Protein AF-S7NL49-F1 (afdb_monomer)

Mean predicted aligned error: 11.79 Å

Foldseek 3Di:
DDDPPPPLQFQLADADAAPDDDDDDDDDPQCQLCDPSHLNPPDVPDDRLSLLQLCLQQVPSQVSHPQQWHQAKYAAWQAPDVRDTGRIDQLQRDRVRSIARGSVRNSVSVNSSSVGIGGHDDDDCQVVLQVSLCVVPDDDDDDLCSLVSQLVCLLPSAAYEYEADDDDDCVVLVVLQCPVHFRDHPRDGRPARRYQYHYLVVLDDPVRPSVSSSNVSNCSSCVCSVVSNVSNCVVVVNDDDPDDPPDDPDDPDPPDDD

Radius of gyration: 21.01 Å; Cα contacts (8 Å, |Δi|>4): 383; chains: 1; bounding box: 46×62×65 Å

InterPro domains:
  IPR010734 Copine, C-terminal [PF07002] (38-138)
  IPR010734 Copine, C-terminal [PF07002] (149-240)
  IPR036465 von Willebrand factor A-like domain superfamily [SSF53300] (49-182)
  IPR045052 Copine [PTHR10857] (30-245)

pLDDT: mean 70.78, std 17.57, range [28.23, 94.0]

Organism: Myotis brandtii (NCBI:txid109478)

Secondary structure (DSSP, 8-state):
----TTTTTTSS------------S---GGG-TTSTTSTT---SSS--HHHHHHHHHHHHHGGG-SS-EEE-EE-SEEETTTTEEESSEETTS-TT--EEEHHHHHHHHHHHHHTT-EE-----SHHHHHHHHHHHS-----HHHHHHHHHHHTTSS--EEEEE-SSS--HHHHHHT-SSS--EETTEEPSS--EEEEEGGGG--TT--HHHHHHHHHHHHTSSHHHHHHHHHHHHTPPPPPPPPP------------

Solvent-accessible surface area (backbone atoms only — not comparable to full-atom values): 15284 Å² total; per-residue (Å²): 137,83,83,78,77,62,60,76,76,53,69,43,78,56,76,55,68,62,71,62,72,56,54,83,78,74,86,57,86,53,66,44,34,89,38,87,82,13,68,60,21,72,52,95,90,48,74,28,66,58,54,41,53,51,47,35,43,33,68,59,54,44,80,63,25,93,81,31,65,42,67,33,58,39,49,35,24,20,37,72,95,82,54,49,79,31,65,63,45,29,29,71,72,33,81,92,57,32,59,21,63,40,56,66,37,39,53,50,18,48,61,54,33,64,75,61,41,45,78,42,70,74,70,66,66,44,60,54,57,37,42,66,42,27,82,79,43,85,62,88,73,58,70,78,40,42,32,44,42,51,34,52,43,31,76,46,89,56,54,40,53,44,61,41,52,68,90,51,90,53,67,75,49,60,54,53,28,25,81,92,48,62,46,54,33,97,90,44,60,29,81,42,64,34,38,43,60,40,60,50,61,84,35,66,54,94,86,67,55,59,67,62,22,30,53,52,46,32,50,63,66,50,62,54,53,62,56,43,50,49,51,51,31,61,77,69,70,58,72,84,78,80,80,76,78,80,90,72,78,83,82,80,78,82,79,80,83,129

Sequence (258 aa):
MASDSGIDTQFGKLLYFVVQNTRAIRVREDSNPAQPTSLHYMNPYQLNAYGMALKAVGEIVQDYDSDKMFPALGFGAKLPPDGRISHEFALNGNPQNPYCDGIEGVMEAYYRSLKSVQLYGPTNFAPVINHVARAISLINMDRKILNRLLANASKLPMSIIIVGVGPAEFDAMIELDGDDVRVSSRGKYAERDIVQFVPFRDYIDRSGNHILSMARLAKDVLAEIPEQFLSYMRARGIKPSPAPPPYTPPTHVLQTQI

Nearest PDB structures (foldseek):
  6kxk-assembly7_G  TM=8.307E-01  e=1.933E-16  Arabidopsis thaliana
  6kxu-assembly2_B  TM=8.288E-01  e=2.293E-16  Arabidopsis thaliana
  6kxk-assembly8_H  TM=8.370E-01  e=2.880E-16  Arabidopsis thaliana
  6kxu-assembly1_A  TM=8.282E-01  e=4.055E-16  Arabidopsis thaliana
  6kxu-assembly8_H  TM=8.053E-01  e=6.043E-16  Arabidopsis thaliana

Structure (mmCIF, N/CA/C/O backbone):
data_AF-S7NL49-F1
#
_entry.id   AF-S7NL49-F1
#
loop_
_atom_site.group_PDB
_atom_site.id
_atom_site.type_symbol
_atom_site.label_atom_id
_atom_site.label_alt_id
_atom_site.label_comp_id
_atom_site.label_asym_id
_atom_site.label_entity_id
_atom_site.label_seq_id
_atom_site.pdbx_PDB_ins_code
_atom_site.Cartn_x
_atom_site.Cartn_y
_atom_site.Cartn_z
_atom_site.occupancy
_atom_site.B_iso_or_equiv
_atom_site.auth_seq_id
_atom_site.auth_comp_id
_atom_site.auth_asym_id
_atom_site.auth_atom_id
_atom_site.pdbx_PDB_model_num
ATOM 1 N N . MET A 1 1 ? -3.123 -2.471 39.151 1.00 35.06 1 MET A N 1
ATOM 2 C CA . MET A 1 1 ? -3.125 -1.449 38.085 1.00 35.06 1 MET A CA 1
ATOM 3 C C . MET A 1 1 ? -2.631 -2.135 36.829 1.00 35.06 1 MET A C 1
ATOM 5 O O . MET A 1 1 ? -1.454 -2.455 36.757 1.00 35.06 1 MET A O 1
ATOM 9 N N . ALA A 1 2 ? -3.557 -2.536 35.960 1.00 28.23 2 ALA A N 1
ATOM 10 C CA . ALA A 1 2 ? -3.241 -3.291 34.754 1.00 28.23 2 ALA A CA 1
ATOM 11 C C . ALA A 1 2 ? -2.686 -2.345 33.679 1.00 28.23 2 ALA A C 1
ATOM 13 O O . ALA A 1 2 ? -3.155 -1.222 33.534 1.00 28.23 2 ALA A O 1
ATOM 14 N N . SER A 1 3 ? -1.658 -2.827 32.994 1.00 29.16 3 SER A N 1
ATOM 15 C CA . SER A 1 3 ? -0.912 -2.217 31.898 1.00 29.16 3 SER A CA 1
ATOM 16 C C . SER A 1 3 ? -1.808 -1.805 30.725 1.00 29.16 3 SER A C 1
ATOM 18 O O . SER A 1 3 ? -2.357 -2.667 30.042 1.00 29.16 3 SER A O 1
ATOM 20 N N . ASP A 1 4 ? -1.896 -0.499 30.475 1.00 35.03 4 ASP A N 1
ATOM 21 C CA . ASP A 1 4 ? -2.623 0.130 29.357 1.00 35.03 4 ASP A CA 1
ATOM 22 C C . ASP A 1 4 ? -1.752 0.281 28.088 1.00 35.03 4 ASP A C 1
ATOM 24 O O . ASP A 1 4 ? -2.147 0.850 27.079 1.00 35.03 4 ASP A O 1
ATOM 28 N N . SER A 1 5 ? -0.534 -0.269 28.102 1.00 31.30 5 SER A N 1
ATOM 29 C CA . SER A 1 5 ? 0.453 -0.134 27.023 1.00 31.30 5 SER A CA 1
ATOM 30 C C . SER A 1 5 ? 0.228 -1.080 25.835 1.00 31.30 5 SER A C 1
ATOM 32 O O . SER A 1 5 ? 1.136 -1.265 25.038 1.00 31.30 5 SER A O 1
ATOM 34 N N . GLY A 1 6 ? -0.916 -1.767 25.757 1.00 28.94 6 GLY A N 1
ATOM 35 C CA . GLY A 1 6 ? -1.162 -2.816 24.758 1.00 28.94 6 GLY A CA 1
ATOM 36 C C . GLY A 1 6 ? -2.014 -2.386 23.564 1.00 28.94 6 GLY A C 1
ATOM 37 O O . GLY A 1 6 ? -1.954 -3.032 22.521 1.00 28.94 6 GLY A O 1
ATOM 38 N N . ILE A 1 7 ? -2.811 -1.323 23.710 1.00 36.19 7 ILE A N 1
ATOM 39 C CA . ILE A 1 7 ? -3.753 -0.883 22.670 1.00 36.19 7 ILE A CA 1
ATOM 40 C C . ILE A 1 7 ? -3.045 0.039 21.669 1.00 36.19 7 ILE A C 1
ATOM 42 O O . ILE A 1 7 ? -3.174 -0.179 20.466 1.00 36.19 7 ILE A O 1
ATOM 46 N N . ASP A 1 8 ? -2.207 0.967 22.144 1.00 36.00 8 ASP A N 1
ATOM 47 C CA . ASP A 1 8 ? -1.413 1.853 21.275 1.00 36.00 8 ASP A CA 1
ATOM 48 C C . ASP A 1 8 ? -0.437 1.080 20.372 1.00 36.00 8 ASP A C 1
ATOM 50 O O . ASP A 1 8 ? -0.239 1.435 19.215 1.00 36.00 8 ASP A O 1
ATOM 54 N N . THR A 1 9 ? 0.134 -0.033 20.844 1.00 33.34 9 THR A N 1
ATOM 55 C CA . THR A 1 9 ? 1.155 -0.781 20.083 1.00 33.34 9 THR A CA 1
ATOM 56 C C . THR A 1 9 ? 0.582 -1.697 18.997 1.00 33.34 9 THR A C 1
ATOM 58 O O . THR A 1 9 ? 1.343 -2.241 18.197 1.00 33.34 9 THR A O 1
ATOM 61 N N . GLN A 1 10 ? -0.738 -1.916 18.958 1.00 34.31 10 GLN A N 1
ATOM 62 C CA . GLN A 1 10 ? -1.369 -2.803 17.967 1.00 34.31 10 GLN A CA 1
ATOM 63 C C . GLN A 1 10 ? -2.146 -2.063 16.877 1.00 34.31 10 GLN A C 1
ATOM 65 O O . GLN A 1 10 ? -2.436 -2.666 15.846 1.00 34.31 10 GLN A O 1
ATOM 70 N N . PHE A 1 11 ? -2.458 -0.779 17.068 1.00 37.50 11 PHE A N 1
ATOM 71 C CA . PHE A 1 11 ? -3.341 -0.042 16.162 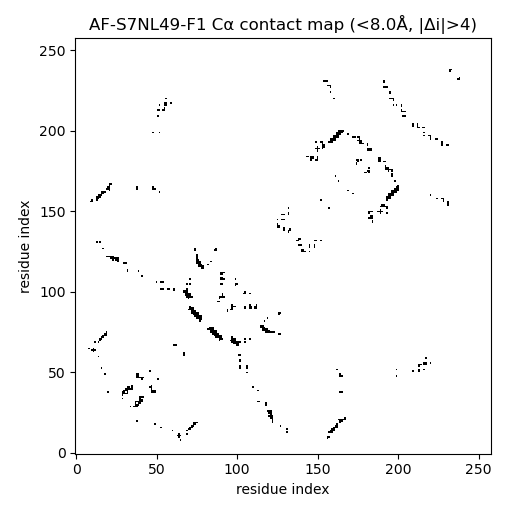1.00 37.50 11 PHE A CA 1
ATOM 72 C C . PHE A 1 11 ? -2.660 0.599 14.943 1.00 37.50 11 PHE A C 1
ATOM 74 O O . PHE A 1 11 ? -3.365 1.019 14.031 1.00 37.50 11 PHE A O 1
ATOM 81 N N . GLY A 1 12 ? -1.324 0.613 14.874 1.00 34.38 12 GLY A N 1
ATOM 82 C CA . GLY A 1 12 ? -0.579 1.149 13.720 1.00 34.38 12 GLY A CA 1
ATOM 83 C C . GLY A 1 12 ? -0.195 0.123 12.645 1.00 34.38 12 GLY A C 1
ATOM 84 O O . GLY A 1 12 ? 0.179 0.482 11.534 1.00 34.38 12 GLY A O 1
ATOM 85 N N . LYS A 1 13 ? -0.291 -1.181 12.932 1.00 39.47 13 LYS A N 1
ATOM 86 C CA . LYS A 1 13 ? 0.654 -2.125 12.310 1.00 39.47 13 LYS A CA 1
ATOM 87 C C . LYS A 1 13 ? 0.341 -2.639 10.916 1.00 39.47 13 LYS A C 1
ATOM 89 O O . LYS A 1 13 ? 1.106 -3.474 10.443 1.00 39.47 13 LYS A O 1
ATOM 94 N N . LEU A 1 14 ? -0.728 -2.222 10.243 1.00 42.75 14 LEU A N 1
ATOM 95 C CA . LEU A 1 14 ? -1.163 -3.000 9.085 1.00 42.75 14 LEU A CA 1
ATOM 96 C C . LEU A 1 14 ? -1.638 -2.208 7.870 1.00 42.75 14 LEU A C 1
ATOM 98 O O . LEU A 1 14 ? -2.721 -2.427 7.342 1.00 42.75 14 LEU A O 1
ATOM 102 N N . LEU A 1 15 ? -0.752 -1.364 7.348 1.00 41.41 15 LEU A N 1
ATOM 103 C CA . LEU A 1 15 ? -0.838 -0.921 5.963 1.00 41.41 15 LEU A CA 1
ATOM 104 C C . LEU A 1 15 ? -0.072 -1.900 5.058 1.00 41.41 15 LEU A C 1
ATOM 106 O O . LEU A 1 15 ? 1.143 -1.803 4.901 1.00 41.41 15 LEU A O 1
ATOM 110 N N . TYR A 1 16 ? -0.773 -2.861 4.454 1.00 45.12 16 TYR A N 1
ATOM 111 C CA . TYR A 1 16 ? -0.178 -3.715 3.424 1.00 45.12 16 TYR A CA 1
ATOM 112 C C . TYR A 1 16 ? -0.307 -3.062 2.054 1.00 45.12 16 TYR A C 1
ATOM 114 O O . TYR A 1 16 ? -1.364 -3.098 1.431 1.00 45.12 16 TYR A O 1
ATOM 122 N N . PHE A 1 17 ? 0.795 -2.525 1.540 1.00 40.16 17 PHE A N 1
ATOM 123 C CA . PHE A 1 17 ? 0.867 -2.149 0.135 1.00 40.16 17 PHE A CA 1
ATOM 124 C C . PHE A 1 17 ? 0.976 -3.388 -0.745 1.00 40.16 17 PHE A C 1
ATOM 126 O O . PHE A 1 17 ? 2.018 -4.040 -0.815 1.00 40.16 17 PHE A O 1
ATOM 133 N N . VAL A 1 18 ? -0.095 -3.696 -1.471 1.00 40.03 18 VAL A N 1
ATOM 134 C CA . VAL A 1 18 ? -0.065 -4.727 -2.510 1.00 40.03 18 VAL A CA 1
ATOM 135 C C . VAL A 1 18 ? 0.381 -4.103 -3.828 1.00 40.03 18 VAL A C 1
ATOM 137 O O . VAL A 1 18 ? -0.427 -3.673 -4.646 1.00 40.03 18 VAL A O 1
ATOM 140 N N . VAL A 1 19 ? 1.691 -4.060 -4.059 1.00 35.03 19 VAL A N 1
ATOM 141 C CA . VAL A 1 19 ? 2.262 -3.675 -5.356 1.00 35.03 19 VAL A CA 1
ATOM 142 C C . VAL A 1 19 ? 2.202 -4.892 -6.289 1.00 35.03 19 VAL A C 1
ATOM 144 O O . VAL A 1 19 ? 3.094 -5.741 -6.294 1.00 35.03 19 VAL A O 1
ATOM 147 N N . GLN A 1 20 ? 1.123 -5.029 -7.064 1.00 40.91 20 GLN A N 1
ATOM 148 C CA . GLN A 1 20 ? 1.014 -6.066 -8.099 1.00 40.91 20 GLN A CA 1
ATOM 149 C C . GLN A 1 20 ? 0.451 -5.514 -9.410 1.00 40.91 20 GLN A C 1
ATOM 151 O O . GLN A 1 20 ? -0.502 -4.736 -9.436 1.00 40.91 20 GLN A O 1
ATOM 156 N N . ASN A 1 21 ? 1.060 -5.949 -10.513 1.00 35.56 21 ASN A N 1
ATOM 157 C CA . ASN A 1 21 ? 0.636 -5.686 -11.884 1.00 35.56 21 ASN A CA 1
ATOM 158 C C . ASN A 1 21 ? -0.636 -6.482 -12.172 1.00 35.56 21 ASN A C 1
ATOM 160 O O . ASN A 1 21 ? -0.638 -7.716 -12.166 1.00 35.56 21 ASN A O 1
ATOM 164 N N . THR A 1 22 ? -1.744 -5.782 -12.391 1.00 31.88 22 THR A N 1
ATOM 165 C CA . THR A 1 22 ? -2.960 -6.408 -12.893 1.00 31.88 22 THR A CA 1
ATOM 166 C C . THR A 1 22 ? -2.826 -6.553 -14.403 1.00 31.88 22 THR A C 1
ATOM 168 O O . THR A 1 22 ? -3.179 -5.675 -15.175 1.00 31.88 22 THR A O 1
ATOM 171 N N . ARG A 1 23 ? -2.329 -7.710 -14.843 1.00 33.88 23 ARG A N 1
ATOM 172 C CA . ARG A 1 23 ? -2.819 -8.359 -16.061 1.00 33.88 23 ARG A CA 1
ATOM 173 C C . ARG A 1 23 ? -2.894 -9.854 -15.813 1.00 33.88 23 ARG A C 1
ATOM 175 O O . ARG A 1 23 ? -1.891 -10.564 -15.774 1.00 33.88 23 ARG A O 1
ATOM 182 N N . ALA A 1 24 ? -4.122 -10.346 -15.697 1.00 32.09 24 ALA A N 1
ATOM 183 C CA . ALA A 1 24 ? -4.398 -11.691 -16.151 1.00 32.09 24 ALA A CA 1
ATOM 184 C C . ALA A 1 24 ? -3.932 -11.786 -17.616 1.00 32.09 24 ALA A C 1
ATOM 186 O O . ALA A 1 24 ? -4.205 -10.890 -18.411 1.00 32.09 24 ALA A O 1
ATOM 187 N N . ILE A 1 25 ? -3.275 -12.895 -17.958 1.00 30.52 25 ILE A N 1
ATOM 188 C CA . ILE A 1 25 ? -2.901 -13.310 -19.319 1.00 30.52 25 ILE A CA 1
ATOM 189 C C . ILE A 1 25 ? -1.543 -12.763 -19.812 1.00 30.52 25 ILE A C 1
ATOM 191 O O . ILE A 1 25 ? -1.438 -11.691 -20.399 1.00 30.52 25 ILE A O 1
ATOM 195 N N . ARG A 1 26 ? -0.538 -13.648 -19.686 1.00 32.50 26 ARG A N 1
ATOM 196 C CA . ARG A 1 26 ? 0.813 -13.638 -20.287 1.00 32.50 26 ARG A CA 1
ATOM 197 C C . ARG A 1 26 ? 1.757 -12.530 -19.804 1.00 32.50 26 ARG A C 1
ATOM 199 O O . ARG A 1 26 ? 1.538 -11.357 -20.061 1.00 32.50 26 ARG A O 1
ATOM 206 N N . VAL A 1 27 ? 2.883 -12.956 -19.220 1.00 38.03 27 VAL A N 1
ATOM 207 C CA . VAL A 1 27 ? 4.109 -12.151 -19.109 1.00 38.03 27 VAL A CA 1
ATOM 208 C C . VAL A 1 27 ? 4.435 -11.632 -20.512 1.00 38.03 27 VAL A C 1
ATOM 210 O O . VAL A 1 27 ? 4.796 -12.421 -21.387 1.00 38.03 27 VAL A O 1
ATOM 213 N N . ARG A 1 28 ? 4.227 -10.341 -20.764 1.00 42.84 28 ARG A N 1
ATOM 214 C CA . ARG A 1 28 ? 4.767 -9.666 -21.943 1.00 42.84 28 ARG A CA 1
ATOM 215 C C . ARG A 1 28 ? 6.084 -9.000 -21.535 1.00 42.84 28 ARG A C 1
ATOM 217 O O . ARG A 1 28 ? 6.386 -8.834 -20.356 1.00 42.84 28 ARG A O 1
ATOM 224 N N . GLU A 1 29 ? 6.883 -8.610 -22.519 1.00 41.12 29 GLU A N 1
ATOM 225 C CA . GLU A 1 29 ? 8.118 -7.824 -22.353 1.00 41.12 29 GLU A CA 1
ATOM 226 C C . GLU A 1 29 ? 7.905 -6.465 -21.634 1.00 41.12 29 GLU A C 1
ATOM 228 O O . GLU A 1 29 ? 8.870 -5.773 -21.316 1.00 41.12 29 GLU A O 1
ATOM 233 N N . ASP A 1 30 ? 6.653 -6.107 -21.313 1.00 52.59 30 ASP A N 1
ATOM 234 C CA . ASP A 1 30 ? 6.200 -4.894 -20.619 1.00 52.59 30 ASP A CA 1
ATOM 235 C C . ASP A 1 30 ? 6.507 -4.856 -19.111 1.00 52.59 30 ASP A C 1
ATOM 237 O O . ASP A 1 30 ? 6.221 -3.862 -18.451 1.00 52.59 30 ASP A O 1
ATOM 241 N N . SER A 1 31 ? 7.115 -5.904 -18.554 1.00 62.44 31 SER A N 1
ATOM 242 C CA . SER A 1 31 ? 7.465 -5.975 -17.129 1.00 62.44 31 SER A CA 1
ATOM 243 C C . SER A 1 31 ? 8.920 -5.595 -16.828 1.00 62.44 31 SER A C 1
ATOM 245 O O . SER A 1 31 ? 9.291 -5.517 -15.662 1.00 62.44 31 SER A O 1
ATOM 247 N N . ASN A 1 32 ? 9.765 -5.339 -17.834 1.00 76.19 32 ASN A N 1
ATOM 248 C CA . ASN A 1 32 ? 11.152 -4.936 -17.586 1.00 76.19 32 ASN A CA 1
ATOM 249 C C . ASN A 1 32 ? 11.202 -3.504 -17.005 1.00 76.19 32 ASN A C 1
ATOM 251 O O . ASN A 1 32 ? 10.815 -2.568 -17.706 1.00 76.19 32 ASN A O 1
ATOM 255 N N . PRO A 1 33 ? 11.708 -3.292 -15.775 1.00 81.81 33 PRO A N 1
ATOM 256 C CA . PRO A 1 33 ? 11.785 -1.964 -15.161 1.00 81.81 33 PRO A CA 1
ATOM 257 C C . PRO A 1 33 ? 12.672 -0.959 -15.914 1.00 81.81 33 PRO A C 1
ATOM 259 O O . PRO A 1 33 ? 12.608 0.233 -15.639 1.00 81.81 33 PRO A O 1
ATOM 262 N N . ALA A 1 34 ? 13.502 -1.402 -16.862 1.00 84.38 34 ALA A N 1
ATOM 263 C CA . ALA A 1 34 ? 14.278 -0.513 -17.729 1.00 84.38 34 ALA A CA 1
ATOM 264 C C . ALA A 1 34 ? 13.468 0.052 -18.912 1.00 84.38 34 ALA A C 1
ATOM 266 O O . ALA A 1 34 ? 13.921 0.986 -19.569 1.00 84.38 34 ALA A O 1
ATOM 267 N N . GLN A 1 35 ? 12.291 -0.508 -19.210 1.00 84.44 35 GLN A N 1
ATOM 268 C CA . GLN A 1 35 ? 11.476 -0.098 -20.353 1.00 84.44 35 GLN A CA 1
ATOM 269 C C . GLN A 1 35 ? 10.494 1.014 -19.957 1.00 84.44 35 GLN A C 1
ATOM 271 O O . GLN A 1 35 ? 9.731 0.814 -19.010 1.00 84.44 35 GLN A O 1
ATOM 276 N N . PRO A 1 36 ? 10.421 2.138 -20.697 1.00 84.38 36 PRO A N 1
ATOM 277 C CA . PRO A 1 36 ? 9.495 3.239 -20.403 1.00 84.38 36 PRO A CA 1
ATOM 278 C C . PRO A 1 36 ? 8.013 2.854 -20.407 1.00 84.38 36 PRO A C 1
ATOM 280 O O . PRO A 1 36 ? 7.191 3.531 -19.800 1.00 84.38 36 PRO A O 1
ATOM 283 N N . THR A 1 37 ? 7.658 1.769 -21.097 1.00 80.62 37 THR A N 1
ATOM 284 C CA . THR A 1 37 ? 6.288 1.241 -21.158 1.00 80.62 37 THR A CA 1
ATOM 285 C C . THR A 1 37 ? 5.912 0.391 -19.944 1.00 80.62 37 THR A C 1
ATOM 287 O O . THR A 1 37 ? 4.755 -0.007 -19.822 1.00 80.62 37 THR A O 1
ATOM 290 N N . SER A 1 38 ? 6.870 0.071 -19.070 1.00 81.81 38 SER A N 1
ATOM 291 C CA . SER A 1 38 ? 6.625 -0.716 -17.865 1.00 81.81 38 SER A CA 1
ATOM 292 C C . SER A 1 38 ? 5.957 0.120 -16.782 1.00 81.81 38 SER A C 1
ATOM 294 O O . SER A 1 38 ? 6.376 1.240 -16.491 1.00 81.81 38 SER A O 1
ATOM 296 N N . LEU A 1 39 ? 4.974 -0.463 -16.093 1.00 81.44 39 LEU A N 1
ATOM 297 C CA . LEU A 1 39 ? 4.403 0.137 -14.879 1.00 81.44 39 LEU A CA 1
ATOM 298 C C . LEU A 1 39 ? 5.433 0.232 -13.740 1.00 81.44 39 LEU A C 1
ATOM 300 O O . LEU A 1 39 ? 5.264 1.032 -12.823 1.00 81.44 39 LEU A O 1
ATOM 304 N N . HIS A 1 40 ? 6.513 -0.550 -13.821 1.00 85.62 40 HIS A N 1
ATOM 305 C CA . HIS A 1 40 ? 7.658 -0.516 -12.912 1.00 85.62 40 HIS A CA 1
ATOM 306 C C . HIS A 1 40 ? 8.843 0.281 -13.471 1.00 85.62 40 HIS A C 1
ATOM 308 O O . HIS A 1 40 ? 9.951 0.139 -12.956 1.00 85.62 40 HIS A O 1
ATOM 314 N N . TYR A 1 41 ? 8.654 1.095 -14.519 1.00 87.56 41 TYR A N 1
ATOM 315 C CA . TYR A 1 41 ? 9.753 1.844 -15.128 1.00 87.56 41 TYR A CA 1
ATOM 316 C C . TYR A 1 41 ? 10.542 2.640 -14.075 1.00 87.56 41 TYR A C 1
ATOM 318 O O . TYR A 1 41 ? 9.975 3.406 -13.292 1.00 87.56 41 TYR A O 1
ATOM 326 N N . MET A 1 42 ? 11.856 2.435 -14.034 1.00 87.56 42 MET A N 1
ATOM 327 C CA . MET A 1 42 ? 12.772 3.132 -13.137 1.00 87.56 42 MET A CA 1
ATOM 328 C C . MET A 1 42 ? 13.273 4.412 -13.807 1.00 87.56 42 MET A C 1
ATOM 330 O O . MET A 1 42 ? 14.408 4.488 -14.276 1.00 87.56 42 MET A O 1
ATOM 334 N N . ASN A 1 43 ? 12.406 5.423 -13.864 1.00 85.94 43 ASN A N 1
ATOM 335 C CA . ASN A 1 43 ? 12.787 6.752 -14.327 1.00 85.94 43 ASN A CA 1
ATOM 336 C C . ASN A 1 43 ? 13.683 7.440 -13.270 1.00 85.94 43 ASN A C 1
ATOM 338 O O . ASN A 1 43 ? 13.304 7.481 -12.100 1.00 85.94 43 ASN A O 1
ATOM 342 N N . PRO A 1 44 ? 14.843 8.011 -13.645 1.00 86.06 44 PRO A N 1
ATOM 343 C CA . PRO A 1 44 ? 15.727 8.699 -12.700 1.00 86.06 44 PRO A CA 1
ATOM 344 C C . PRO A 1 44 ? 15.160 10.012 -12.130 1.00 86.06 44 PRO A C 1
ATOM 346 O O . PRO A 1 44 ? 15.679 10.504 -11.133 1.00 86.06 44 PRO A O 1
ATOM 349 N N . TYR A 1 45 ? 14.122 10.589 -12.742 1.00 86.25 45 TYR A N 1
ATOM 350 C CA . TYR A 1 45 ? 13.573 11.900 -12.371 1.00 86.25 45 TYR A CA 1
ATOM 351 C C . TYR A 1 45 ? 12.154 11.850 -11.803 1.00 86.25 45 TYR A C 1
ATOM 353 O O . TYR A 1 45 ? 11.696 12.833 -11.225 1.00 86.25 45 TYR A O 1
ATOM 361 N N . GLN A 1 46 ? 11.424 10.753 -12.010 1.00 86.44 46 GLN A N 1
ATOM 362 C CA . GLN A 1 46 ? 10.016 10.649 -11.628 1.00 86.44 46 GLN A CA 1
ATOM 363 C C . GLN A 1 46 ? 9.704 9.271 -11.060 1.00 86.44 46 GLN A C 1
ATOM 365 O O . GLN A 1 46 ? 10.236 8.259 -11.509 1.00 86.44 46 GLN A O 1
ATOM 370 N N . LEU A 1 47 ? 8.795 9.234 -10.090 1.00 88.56 47 LEU A N 1
ATOM 371 C CA . LEU A 1 47 ? 8.279 7.983 -9.556 1.00 88.56 47 LEU A CA 1
ATOM 372 C C . LEU A 1 47 ? 7.361 7.318 -10.587 1.00 88.56 47 LEU A C 1
ATOM 374 O O . LEU A 1 47 ? 6.573 7.985 -11.257 1.00 88.56 47 LEU A O 1
ATOM 378 N N . ASN A 1 48 ? 7.426 5.990 -10.683 1.00 87.31 48 ASN A N 1
ATOM 379 C CA . ASN A 1 48 ? 6.388 5.236 -11.383 1.00 87.31 48 ASN A CA 1
ATOM 380 C C . ASN A 1 48 ? 5.093 5.188 -10.559 1.00 87.31 48 ASN A C 1
ATOM 382 O O . ASN A 1 48 ? 5.055 5.609 -9.404 1.00 87.31 48 ASN A O 1
ATOM 386 N N . ALA A 1 49 ? 4.023 4.657 -11.149 1.00 83.94 49 ALA A N 1
ATOM 387 C CA . ALA A 1 49 ? 2.706 4.631 -10.519 1.00 83.94 49 ALA A CA 1
ATOM 388 C C . ALA A 1 49 ? 2.686 3.906 -9.161 1.00 83.94 49 ALA A C 1
ATOM 390 O O . ALA A 1 49 ? 2.027 4.369 -8.234 1.00 83.94 49 ALA A O 1
ATOM 391 N N . TYR A 1 50 ? 3.464 2.832 -9.004 1.00 85.81 50 TYR A N 1
ATOM 392 C CA . TYR A 1 50 ? 3.614 2.170 -7.706 1.00 85.81 50 TYR A CA 1
ATOM 393 C C . TYR A 1 50 ? 4.358 3.037 -6.696 1.00 85.81 50 TYR A C 1
ATOM 395 O O . TYR A 1 50 ? 3.918 3.145 -5.557 1.00 85.81 50 TYR A O 1
ATOM 403 N N . GLY A 1 51 ? 5.452 3.681 -7.108 1.00 89.31 51 GLY A N 1
ATOM 404 C CA . GLY A 1 51 ? 6.194 4.602 -6.250 1.00 89.31 51 GLY A CA 1
ATOM 405 C C . GLY A 1 51 ? 5.348 5.797 -5.802 1.00 89.31 51 GLY A C 1
ATOM 406 O O . GLY A 1 51 ? 5.415 6.192 -4.644 1.00 89.31 51 GLY A O 1
ATOM 407 N N . MET A 1 52 ? 4.513 6.341 -6.692 1.00 88.50 52 MET A N 1
ATOM 408 C CA . MET A 1 52 ? 3.568 7.408 -6.348 1.00 88.50 52 MET A CA 1
ATOM 409 C C . MET A 1 52 ? 2.512 6.936 -5.349 1.00 88.50 52 MET A C 1
ATOM 411 O O . MET A 1 52 ? 2.266 7.633 -4.371 1.00 88.50 52 MET A O 1
ATOM 415 N N . ALA A 1 53 ? 1.920 5.756 -5.559 1.00 86.12 53 ALA A N 1
ATOM 416 C CA . ALA A 1 53 ? 0.930 5.194 -4.641 1.00 86.12 53 ALA A CA 1
ATOM 417 C C . ALA A 1 53 ? 1.521 4.902 -3.251 1.00 86.12 53 ALA A C 1
ATOM 419 O O . ALA A 1 53 ? 0.935 5.294 -2.243 1.00 86.12 53 ALA A O 1
ATOM 420 N N . LEU A 1 54 ? 2.701 4.269 -3.207 1.00 87.88 54 LEU A N 1
ATOM 421 C CA . LEU A 1 54 ? 3.452 4.011 -1.975 1.00 87.88 54 LEU A CA 1
ATOM 422 C C . LEU A 1 54 ? 3.687 5.308 -1.208 1.00 87.88 54 LEU A C 1
ATOM 424 O O . LEU A 1 54 ? 3.316 5.420 -0.043 1.00 87.88 54 LEU A O 1
ATOM 428 N N . LYS A 1 55 ? 4.256 6.306 -1.887 1.00 89.50 55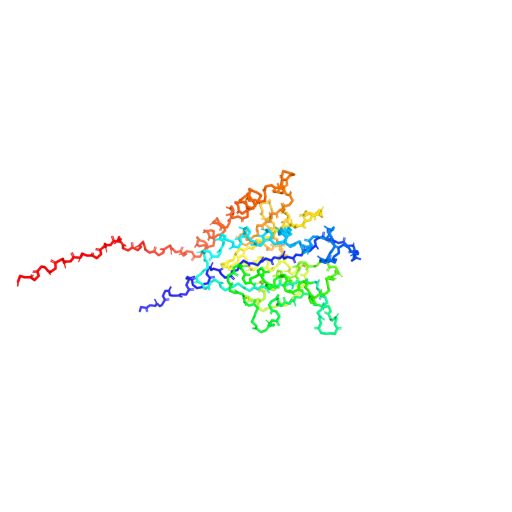 LYS A N 1
ATOM 429 C CA . LYS A 1 55 ? 4.586 7.586 -1.272 1.00 89.50 55 LYS A CA 1
ATOM 430 C C . LYS A 1 55 ? 3.341 8.322 -0.778 1.00 89.50 55 LYS A C 1
ATOM 432 O O . LYS A 1 55 ? 3.296 8.699 0.382 1.00 89.50 55 LYS A O 1
ATOM 437 N N . ALA A 1 56 ? 2.315 8.460 -1.616 1.00 87.44 56 ALA A N 1
ATOM 438 C CA . ALA A 1 56 ? 1.104 9.216 -1.292 1.00 87.44 56 ALA A CA 1
ATOM 439 C C . ALA A 1 56 ? 0.389 8.706 -0.037 1.00 87.44 56 ALA A C 1
ATOM 441 O O . ALA A 1 56 ? -0.032 9.495 0.803 1.00 87.44 56 ALA A O 1
ATOM 442 N N . VAL A 1 57 ? 0.247 7.386 0.090 1.00 84.69 57 VAL A N 1
ATOM 443 C CA . VAL A 1 57 ? -0.441 6.791 1.239 1.00 84.69 57 VAL A CA 1
ATOM 444 C C . VAL A 1 57 ? 0.510 6.696 2.434 1.00 84.69 57 VAL A C 1
ATOM 446 O O . VAL A 1 57 ? 0.128 7.013 3.558 1.00 84.69 57 VAL A O 1
ATOM 449 N N . GLY A 1 58 ? 1.766 6.307 2.208 1.00 85.75 58 GLY A N 1
ATOM 450 C CA . GLY A 1 58 ? 2.738 6.100 3.275 1.00 85.75 58 GLY A CA 1
ATOM 451 C C . GLY A 1 58 ? 3.199 7.391 3.948 1.00 85.75 58 GLY A C 1
ATOM 452 O O . GLY A 1 58 ? 3.489 7.373 5.138 1.00 85.75 58 GLY A O 1
ATOM 453 N N . GLU A 1 59 ? 3.225 8.522 3.237 1.00 88.38 59 GLU A N 1
ATOM 454 C CA . GLU A 1 59 ? 3.491 9.845 3.826 1.00 88.38 59 GLU A CA 1
ATOM 455 C C . GLU A 1 59 ? 2.470 10.226 4.895 1.00 88.38 59 GLU A C 1
ATOM 457 O O . GLU A 1 59 ? 2.851 10.827 5.890 1.00 88.38 59 GLU A O 1
ATOM 462 N N . ILE A 1 60 ? 1.207 9.826 4.736 1.00 85.38 60 ILE A N 1
ATOM 463 C CA . ILE A 1 60 ? 0.167 10.142 5.718 1.00 85.38 60 ILE A CA 1
ATOM 464 C C . ILE A 1 60 ? 0.099 9.071 6.803 1.00 85.38 60 ILE A C 1
ATOM 466 O O . ILE A 1 60 ? 0.087 9.384 7.990 1.00 85.38 60 ILE A O 1
ATOM 470 N N . VAL A 1 61 ? 0.067 7.795 6.413 1.00 80.88 61 VAL A N 1
ATOM 471 C CA . VAL A 1 61 ? -0.154 6.699 7.367 1.00 80.88 61 VAL A CA 1
ATOM 472 C C . VAL A 1 61 ? 1.004 6.554 8.348 1.00 80.88 61 VAL A C 1
ATOM 474 O O . VAL A 1 61 ? 0.774 6.188 9.498 1.00 80.88 61 VAL A O 1
ATOM 477 N N . GLN A 1 62 ? 2.235 6.884 7.949 1.00 83.12 62 GLN A N 1
ATOM 478 C CA . GLN A 1 62 ? 3.377 6.726 8.847 1.00 83.12 62 GLN A CA 1
ATOM 479 C C . GLN A 1 62 ? 3.324 7.600 10.101 1.00 83.12 62 GLN A C 1
ATOM 481 O O . GLN A 1 62 ? 4.004 7.288 11.071 1.00 83.12 62 GLN A O 1
ATOM 486 N N . ASP A 1 63 ? 2.550 8.687 10.099 1.00 85.38 63 ASP A N 1
ATOM 487 C CA . ASP A 1 63 ? 2.394 9.542 11.280 1.00 85.38 63 ASP A CA 1
ATOM 488 C C . ASP A 1 63 ? 1.439 8.945 12.321 1.00 85.38 63 ASP A C 1
ATOM 490 O O . ASP A 1 63 ? 1.409 9.395 13.466 1.00 85.38 63 ASP A O 1
ATOM 494 N N . TYR A 1 64 ? 0.707 7.895 11.944 1.00 79.75 64 TYR A N 1
ATOM 495 C CA . TYR A 1 64 ? -0.152 7.110 12.828 1.00 79.75 64 TYR A CA 1
ATOM 496 C C . TYR A 1 64 ? 0.525 5.824 13.326 1.00 79.75 64 TYR A C 1
ATOM 498 O O . TYR A 1 64 ? -0.064 5.107 14.134 1.00 79.75 64 TYR A O 1
ATOM 506 N N . ASP A 1 65 ? 1.750 5.532 12.877 1.00 72.69 65 ASP A N 1
ATOM 507 C CA . ASP A 1 65 ? 2.556 4.431 13.396 1.00 72.69 65 ASP A CA 1
ATOM 508 C C . ASP A 1 65 ? 3.662 4.963 14.322 1.00 72.69 65 ASP A C 1
ATOM 510 O O . ASP A 1 65 ? 4.461 5.824 13.952 1.00 72.69 65 ASP A O 1
ATOM 514 N N . SER A 1 66 ? 3.696 4.458 15.557 1.00 76.25 66 SER A N 1
ATOM 515 C CA . SER A 1 66 ? 4.622 4.933 16.588 1.00 76.25 66 SER A CA 1
ATOM 516 C C . SER A 1 66 ? 6.077 4.530 16.350 1.00 76.25 66 SER A C 1
ATOM 518 O O . SER A 1 66 ? 6.974 5.261 16.769 1.00 76.25 66 SER A O 1
ATOM 520 N N . ASP A 1 67 ? 6.318 3.353 15.759 1.00 77.81 67 ASP A N 1
ATOM 521 C CA . ASP A 1 67 ? 7.673 2.833 15.530 1.00 77.81 67 ASP A CA 1
ATOM 522 C C . ASP A 1 67 ? 8.169 3.098 14.101 1.00 77.81 67 ASP A C 1
ATOM 524 O O . ASP A 1 67 ? 9.371 3.034 13.851 1.00 77.81 67 ASP A O 1
ATOM 528 N N . LYS A 1 68 ? 7.255 3.468 13.195 1.00 83.44 68 LYS A N 1
ATOM 529 C CA . LYS A 1 68 ? 7.478 3.727 11.771 1.00 83.44 68 LYS A CA 1
ATOM 530 C C . LYS A 1 68 ? 8.141 2.547 11.057 1.00 83.44 68 LYS A C 1
ATOM 532 O O . LYS A 1 68 ? 8.760 2.733 10.011 1.00 83.44 68 LYS A O 1
ATOM 537 N N . MET A 1 69 ? 7.990 1.328 11.578 1.00 80.75 69 MET A N 1
ATOM 538 C CA . MET A 1 69 ? 8.542 0.118 10.980 1.00 80.75 69 MET A CA 1
ATOM 539 C C . MET A 1 69 ? 7.474 -0.582 10.141 1.00 80.75 69 MET A C 1
ATOM 541 O O . MET A 1 69 ? 6.547 -1.208 10.657 1.00 80.75 69 MET A O 1
ATOM 545 N N . PHE A 1 70 ? 7.654 -0.571 8.822 1.00 79.12 70 PHE A N 1
ATOM 546 C CA . PHE A 1 70 ? 6.676 -1.120 7.881 1.00 79.12 70 PHE A CA 1
ATOM 547 C C . PHE A 1 70 ? 7.149 -2.441 7.279 1.00 79.12 70 PHE A C 1
ATOM 549 O O . PHE A 1 70 ? 8.195 -2.465 6.626 1.00 79.12 70 PHE A O 1
ATOM 556 N N . PRO A 1 71 ? 6.399 -3.548 7.421 1.00 78.81 71 PRO A N 1
ATOM 557 C CA . PRO A 1 71 ? 6.709 -4.770 6.696 1.00 78.81 71 PRO A CA 1
ATOM 558 C C . PRO A 1 71 ? 6.472 -4.558 5.192 1.00 78.81 71 PRO A C 1
ATOM 560 O O . PRO A 1 71 ? 5.371 -4.219 4.763 1.00 78.81 71 PRO A O 1
ATOM 563 N N . ALA A 1 72 ? 7.503 -4.785 4.379 1.00 80.12 72 ALA A N 1
ATOM 564 C CA . ALA A 1 72 ? 7.481 -4.533 2.942 1.00 80.12 72 ALA A CA 1
ATOM 565 C C . ALA A 1 72 ? 7.629 -5.843 2.154 1.00 80.12 72 ALA A C 1
ATOM 567 O O . ALA A 1 72 ? 8.697 -6.464 2.134 1.00 80.12 72 ALA A O 1
ATOM 568 N N . LEU A 1 73 ? 6.554 -6.266 1.484 1.00 79.38 73 LEU A N 1
ATOM 569 C CA . LEU A 1 73 ? 6.489 -7.545 0.774 1.00 79.38 73 LEU A CA 1
ATOM 570 C C . LEU A 1 73 ? 6.168 -7.358 -0.710 1.00 79.38 73 LEU A C 1
ATOM 572 O O . LEU A 1 73 ? 5.281 -6.595 -1.084 1.00 79.38 73 LEU A O 1
ATOM 576 N N . GLY A 1 74 ? 6.883 -8.097 -1.553 1.00 77.75 74 GLY A N 1
ATOM 577 C CA . GLY A 1 74 ? 6.597 -8.268 -2.971 1.00 77.75 74 GLY A CA 1
ATOM 578 C C . GLY A 1 74 ? 5.977 -9.633 -3.235 1.00 77.75 74 GLY A C 1
ATOM 579 O O . GLY A 1 74 ? 6.157 -10.573 -2.466 1.00 77.75 74 GLY A O 1
ATOM 580 N N . PHE A 1 75 ? 5.251 -9.759 -4.339 1.00 75.12 75 PHE A N 1
ATOM 581 C CA . PHE A 1 75 ? 4.574 -10.994 -4.737 1.00 75.12 75 PHE A CA 1
ATOM 582 C C . PHE A 1 75 ? 4.857 -11.249 -6.226 1.00 75.12 75 PHE A C 1
ATOM 584 O O . PHE A 1 75 ? 5.224 -10.329 -6.954 1.00 75.12 75 PHE A O 1
ATOM 591 N N . GLY A 1 76 ? 4.730 -12.489 -6.700 1.00 73.69 76 GLY A N 1
ATOM 592 C CA . GLY A 1 76 ? 4.814 -12.786 -8.138 1.00 73.69 76 GLY A CA 1
ATOM 593 C C . GLY A 1 76 ? 6.150 -12.401 -8.789 1.00 73.69 76 GLY A C 1
ATOM 594 O O . GLY A 1 76 ? 6.197 -11.628 -9.746 1.00 73.69 76 GLY A O 1
ATOM 595 N N . ALA A 1 77 ? 7.259 -12.932 -8.279 1.00 78.31 77 ALA A N 1
ATOM 596 C CA . ALA A 1 77 ? 8.561 -12.747 -8.914 1.00 78.31 77 ALA A CA 1
ATOM 597 C C . ALA A 1 77 ? 9.430 -13.992 -8.780 1.00 78.31 77 ALA A C 1
ATOM 599 O O . ALA A 1 77 ? 9.315 -14.756 -7.826 1.00 78.31 77 ALA A O 1
ATOM 600 N N . LYS A 1 78 ? 10.325 -14.194 -9.738 1.00 80.62 78 LYS A N 1
ATOM 601 C CA . LYS A 1 78 ? 11.417 -15.152 -9.635 1.00 80.62 78 LYS A CA 1
ATOM 602 C C . LYS A 1 78 ? 12.569 -14.505 -8.879 1.00 80.62 78 LYS A C 1
ATOM 604 O O . LYS A 1 78 ? 13.051 -13.444 -9.282 1.00 80.62 78 LYS A O 1
ATOM 609 N N . LEU A 1 79 ? 12.992 -15.144 -7.795 1.00 83.19 79 LEU A N 1
ATOM 610 C CA . LEU A 1 79 ? 14.075 -14.648 -6.953 1.00 83.19 79 LEU A CA 1
ATOM 611 C C . LEU A 1 79 ? 15.422 -15.238 -7.387 1.00 83.19 79 LEU A C 1
ATOM 613 O O . LEU A 1 79 ? 15.481 -16.406 -7.773 1.00 83.19 79 LEU A O 1
ATOM 617 N N . PRO A 1 80 ? 16.516 -14.468 -7.312 1.00 82.81 80 PRO A N 1
ATOM 618 C CA . PRO A 1 80 ? 17.858 -15.016 -7.458 1.00 82.81 80 PRO A CA 1
ATOM 619 C C . PRO A 1 80 ? 18.235 -15.905 -6.252 1.00 82.81 80 PRO A C 1
ATOM 621 O O . PRO A 1 80 ? 17.659 -15.755 -5.173 1.00 82.81 80 PRO A O 1
ATOM 624 N N . PRO A 1 81 ? 19.237 -16.794 -6.392 1.00 84.38 81 PRO A N 1
ATOM 625 C CA . PRO A 1 81 ? 19.986 -17.098 -7.618 1.00 84.38 81 PRO A CA 1
ATOM 626 C C . PRO A 1 81 ? 19.321 -18.172 -8.494 1.00 84.38 81 PRO A C 1
ATOM 628 O O . PRO A 1 81 ? 19.678 -18.327 -9.656 1.00 84.38 81 PRO A O 1
ATOM 631 N N . ASP A 1 82 ? 18.374 -18.926 -7.944 1.00 83.94 82 ASP A N 1
ATOM 632 C CA . ASP A 1 82 ? 17.811 -20.133 -8.559 1.00 83.94 82 ASP A CA 1
ATOM 633 C C . ASP A 1 82 ? 16.596 -19.863 -9.459 1.00 83.94 82 ASP A C 1
ATOM 635 O O . ASP A 1 82 ? 16.093 -20.773 -10.119 1.00 83.94 82 ASP A O 1
ATOM 639 N N . GLY A 1 83 ? 16.118 -18.617 -9.507 1.00 81.12 83 GLY A N 1
ATOM 640 C CA . GLY A 1 83 ? 14.965 -18.232 -10.312 1.00 81.12 83 GLY A CA 1
ATOM 641 C C . GLY A 1 83 ? 13.664 -18.855 -9.812 1.00 81.12 83 GLY A C 1
ATOM 642 O O . GLY A 1 83 ? 12.705 -18.955 -10.587 1.00 81.12 83 GLY A O 1
ATOM 643 N N . ARG A 1 84 ? 13.610 -19.294 -8.544 1.00 83.62 84 ARG A N 1
ATOM 644 C CA . ARG A 1 84 ? 12.386 -19.845 -7.956 1.00 83.62 84 ARG A CA 1
ATOM 645 C C . ARG A 1 84 ? 11.294 -18.795 -7.967 1.00 83.62 84 ARG A C 1
ATOM 647 O O . ARG A 1 84 ? 11.488 -17.668 -7.514 1.00 83.62 84 ARG A O 1
ATOM 654 N N . ILE A 1 85 ? 10.128 -19.199 -8.460 1.00 78.25 85 ILE A N 1
ATOM 655 C CA . ILE A 1 85 ? 8.920 -18.386 -8.397 1.00 78.25 85 ILE A CA 1
ATOM 656 C C . ILE A 1 85 ? 8.545 -18.256 -6.929 1.00 78.25 85 ILE A C 1
ATOM 658 O O . ILE A 1 85 ? 8.196 -19.242 -6.279 1.00 78.25 85 ILE A O 1
ATOM 662 N N . SER A 1 86 ? 8.613 -17.033 -6.427 1.00 74.38 86 SER A N 1
ATOM 663 C CA . SER A 1 86 ? 8.060 -16.687 -5.141 1.00 74.38 86 SER A CA 1
ATOM 664 C C . SER A 1 86 ? 6.734 -15.979 -5.322 1.00 74.38 86 SER A C 1
ATOM 666 O O . SER A 1 86 ? 6.608 -14.975 -6.030 1.00 74.38 86 SER A O 1
ATOM 668 N N . HIS A 1 87 ? 5.734 -16.509 -4.633 1.00 69.88 87 HIS A N 1
ATOM 669 C CA . HIS A 1 87 ? 4.467 -15.825 -4.485 1.00 69.88 87 HIS A CA 1
ATOM 670 C C . HIS A 1 87 ? 4.532 -14.745 -3.415 1.00 69.88 87 HIS A C 1
ATOM 672 O O . HIS A 1 87 ? 3.581 -13.998 -3.349 1.00 69.88 87 HIS A O 1
ATOM 678 N N . GLU A 1 88 ? 5.609 -14.640 -2.631 1.00 73.69 88 GLU A N 1
ATOM 679 C CA . GLU A 1 88 ? 5.774 -13.664 -1.550 1.00 73.69 88 GLU A CA 1
ATOM 680 C C . GLU A 1 88 ? 7.254 -13.550 -1.157 1.00 73.69 88 GLU A C 1
ATOM 682 O O . GLU A 1 88 ? 7.927 -14.561 -0.959 1.00 73.69 88 GLU A O 1
ATOM 687 N N . PHE A 1 89 ? 7.797 -12.345 -1.040 1.00 78.00 89 PHE A N 1
ATOM 688 C CA . PHE A 1 89 ? 9.185 -12.142 -0.633 1.00 78.00 89 PHE A CA 1
ATOM 689 C C . PHE A 1 89 ? 9.383 -10.792 0.046 1.00 78.00 89 PHE A C 1
ATOM 691 O O . PHE A 1 89 ? 8.706 -9.821 -0.278 1.00 78.00 89 PHE A O 1
ATOM 698 N N . ALA A 1 90 ? 10.338 -10.721 0.970 1.00 83.25 90 ALA A N 1
ATOM 699 C CA . ALA A 1 90 ? 10.705 -9.470 1.616 1.00 83.25 90 ALA A CA 1
ATOM 700 C C . ALA A 1 90 ? 11.408 -8.541 0.616 1.00 83.25 90 ALA A C 1
ATOM 702 O O . ALA A 1 90 ? 12.439 -8.913 0.049 1.00 83.25 90 ALA A O 1
ATOM 703 N N . LEU A 1 91 ? 10.873 -7.333 0.407 1.00 84.25 91 LEU A N 1
ATOM 704 C CA . LEU A 1 91 ? 11.448 -6.358 -0.533 1.00 84.25 91 LEU A CA 1
ATOM 705 C C . LEU A 1 91 ? 12.854 -5.926 -0.106 1.00 84.25 91 LEU A C 1
ATOM 707 O O . LEU A 1 91 ? 13.719 -5.697 -0.949 1.00 84.25 91 LEU A O 1
ATOM 711 N N . ASN A 1 92 ? 13.103 -5.871 1.204 1.00 84.75 92 ASN A N 1
ATOM 712 C CA . ASN A 1 92 ? 14.410 -5.540 1.770 1.00 84.75 92 ASN A CA 1
ATOM 713 C C . ASN A 1 92 ? 15.444 -6.681 1.628 1.00 84.75 92 ASN A C 1
ATOM 715 O O . ASN A 1 92 ? 16.613 -6.494 1.964 1.00 84.75 92 ASN A O 1
ATOM 719 N N . GLY A 1 93 ? 15.035 -7.853 1.124 1.00 86.25 93 GLY A N 1
ATOM 720 C CA . GLY A 1 93 ? 15.890 -9.025 0.945 1.00 86.25 93 GLY A CA 1
ATOM 721 C C . GLY A 1 93 ? 16.133 -9.847 2.213 1.00 86.25 93 GLY A C 1
ATOM 722 O O . GLY A 1 93 ? 16.914 -10.794 2.159 1.00 86.25 93 GLY A O 1
ATOM 723 N N . ASN A 1 94 ? 15.474 -9.531 3.334 1.00 85.81 94 ASN A N 1
ATOM 724 C CA . ASN A 1 94 ? 15.573 -10.268 4.592 1.00 85.81 94 ASN A CA 1
ATOM 725 C C . ASN A 1 94 ? 14.249 -10.991 4.921 1.00 85.81 94 ASN A C 1
ATOM 727 O O . ASN A 1 94 ? 13.351 -10.399 5.518 1.00 85.81 94 ASN A O 1
ATOM 731 N N . PRO A 1 95 ? 14.119 -12.293 4.597 1.00 82.19 95 PRO A N 1
ATOM 732 C CA . PRO A 1 95 ? 12.899 -13.056 4.869 1.00 82.19 95 PRO A CA 1
ATOM 733 C C . PRO A 1 95 ? 12.561 -13.211 6.357 1.00 82.19 95 PRO A C 1
ATOM 735 O O . PRO A 1 95 ? 11.413 -13.490 6.684 1.00 82.19 95 PRO A O 1
ATOM 738 N N . GLN A 1 96 ? 13.542 -13.076 7.256 1.00 83.00 96 GLN A N 1
ATOM 739 C CA . GLN A 1 96 ? 13.315 -13.181 8.702 1.00 83.00 96 GLN A CA 1
ATOM 740 C C . GLN A 1 9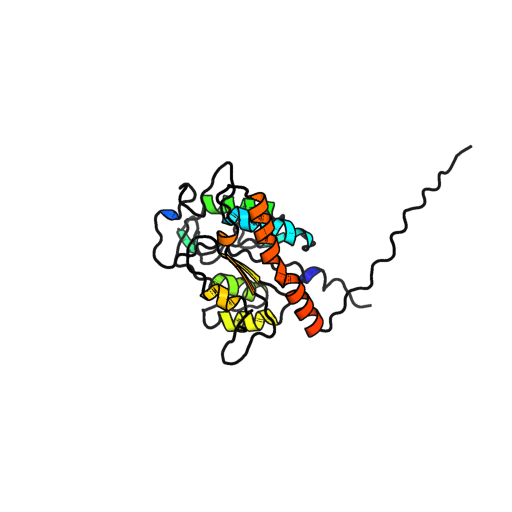6 ? 12.810 -11.869 9.304 1.00 83.00 96 GLN A C 1
ATOM 742 O O . GLN A 1 96 ? 12.164 -11.883 10.347 1.00 83.00 96 GLN A O 1
ATOM 747 N N . ASN A 1 97 ? 13.107 -10.742 8.657 1.00 81.50 97 ASN A N 1
ATOM 748 C CA . ASN A 1 97 ? 12.691 -9.424 9.104 1.00 81.50 97 ASN A CA 1
ATOM 749 C C . ASN A 1 97 ? 12.351 -8.543 7.890 1.00 81.50 97 ASN A C 1
ATOM 751 O O . ASN A 1 97 ? 13.234 -7.848 7.383 1.00 81.50 97 ASN A O 1
ATOM 755 N N . PRO A 1 98 ? 11.091 -8.552 7.420 1.00 81.25 98 PRO A N 1
ATOM 756 C CA . PRO A 1 98 ? 10.671 -7.786 6.249 1.00 81.25 98 PRO A CA 1
ATOM 757 C C . PRO A 1 98 ? 10.432 -6.297 6.545 1.00 81.25 98 PRO A C 1
ATOM 759 O O . PRO A 1 98 ? 9.941 -5.587 5.671 1.00 81.25 98 PRO A O 1
ATOM 762 N N . TYR A 1 99 ? 10.721 -5.824 7.760 1.00 81.19 99 TYR A N 1
ATOM 763 C CA . TYR A 1 99 ? 10.446 -4.452 8.164 1.00 81.19 99 TYR A CA 1
ATOM 764 C C . TYR A 1 99 ? 11.451 -3.459 7.562 1.00 81.19 99 TYR A C 1
ATOM 766 O O . TYR A 1 99 ? 12.658 -3.713 7.505 1.00 81.19 99 TYR A O 1
ATOM 774 N N . CYS A 1 100 ? 10.926 -2.320 7.127 1.00 85.38 100 CYS A N 1
ATOM 775 C CA . CYS A 1 100 ? 11.634 -1.162 6.605 1.00 85.38 100 CYS A CA 1
ATOM 776 C C . CYS A 1 100 ? 11.404 0.045 7.519 1.00 85.38 100 CYS A C 1
ATOM 778 O O . CYS A 1 100 ? 10.319 0.189 8.076 1.00 85.38 100 CYS A O 1
ATOM 780 N N . ASP A 1 101 ? 12.410 0.909 7.631 1.00 92.12 101 ASP A N 1
ATOM 781 C CA . ASP A 1 101 ? 12.336 2.156 8.397 1.00 92.12 101 ASP A CA 1
ATOM 782 C C . ASP A 1 101 ? 11.653 3.261 7.574 1.00 92.12 101 ASP A C 1
ATOM 784 O O . ASP A 1 101 ? 12.187 3.728 6.561 1.00 92.12 101 ASP A O 1
ATOM 788 N N . GLY A 1 102 ? 10.443 3.637 7.980 1.00 89.06 102 GLY A N 1
ATOM 789 C CA . GLY A 1 102 ? 9.623 4.651 7.328 1.00 89.06 102 GLY A CA 1
ATOM 790 C C . GLY A 1 102 ? 9.201 4.304 5.896 1.00 89.06 102 GLY A C 1
ATOM 791 O O . GLY A 1 102 ? 9.537 3.256 5.332 1.00 89.06 102 GLY A O 1
ATOM 792 N N . ILE A 1 103 ? 8.470 5.227 5.260 1.00 90.19 103 ILE A N 1
ATOM 793 C CA . ILE A 1 103 ? 8.091 5.061 3.848 1.00 90.19 103 ILE A CA 1
ATOM 794 C C . ILE A 1 103 ? 9.307 5.112 2.919 1.00 90.19 103 ILE A C 1
ATOM 796 O O . ILE A 1 103 ? 9.335 4.430 1.897 1.00 90.19 103 ILE A O 1
ATOM 800 N N . GLU A 1 104 ? 10.337 5.874 3.288 1.00 94.00 104 GLU A N 1
ATOM 801 C CA . GLU A 1 104 ? 11.572 5.978 2.511 1.00 94.00 104 GLU A CA 1
ATOM 802 C C . GLU A 1 104 ? 12.308 4.632 2.459 1.00 94.00 104 GLU A C 1
ATOM 804 O O . GLU A 1 104 ? 12.713 4.198 1.379 1.00 94.00 104 GLU A O 1
ATOM 809 N N . GLY A 1 105 ? 12.382 3.893 3.574 1.00 92.44 105 GLY A N 1
ATOM 810 C CA . GLY A 1 105 ? 12.944 2.542 3.589 1.00 92.44 105 GLY A CA 1
ATOM 811 C C . GLY A 1 105 ? 12.130 1.546 2.758 1.00 92.44 105 GLY A C 1
ATOM 812 O O . GLY A 1 105 ? 12.696 0.669 2.100 1.00 92.44 105 GLY A O 1
ATOM 813 N N . VAL A 1 106 ? 10.799 1.680 2.731 1.00 88.62 106 VAL A N 1
ATOM 814 C CA . VAL A 1 106 ? 9.932 0.868 1.855 1.00 88.62 106 VAL A CA 1
ATOM 815 C C . VAL A 1 106 ? 10.201 1.189 0.383 1.00 88.62 106 VAL A C 1
ATOM 817 O O . VAL A 1 106 ? 10.346 0.275 -0.431 1.00 88.62 106 VAL A O 1
ATOM 820 N N . MET A 1 107 ? 10.305 2.473 0.034 1.00 91.38 107 MET A N 1
ATOM 821 C CA . MET A 1 107 ? 10.598 2.937 -1.324 1.00 91.38 107 MET A CA 1
ATOM 822 C C . MET A 1 107 ? 11.968 2.453 -1.799 1.00 91.38 107 MET A C 1
ATOM 824 O O . MET A 1 107 ? 12.094 1.941 -2.916 1.00 91.38 107 MET A O 1
ATOM 828 N N . GLU A 1 108 ? 12.987 2.544 -0.945 1.00 93.38 108 GLU A N 1
ATOM 829 C CA . GLU A 1 108 ? 14.318 2.022 -1.242 1.00 93.38 108 GLU A CA 1
ATOM 830 C C . GLU A 1 108 ? 14.280 0.507 -1.478 1.00 93.38 108 GLU A C 1
ATOM 832 O O . GLU A 1 108 ? 14.806 0.022 -2.485 1.00 93.38 108 GLU A O 1
ATOM 837 N N . ALA A 1 109 ? 13.620 -0.243 -0.591 1.00 89.69 109 ALA A N 1
ATOM 838 C CA . ALA A 1 109 ? 13.466 -1.689 -0.716 1.00 89.69 109 ALA A CA 1
ATOM 839 C C . ALA A 1 109 ? 12.737 -2.077 -2.013 1.00 89.69 109 ALA A C 1
ATOM 841 O O . ALA A 1 109 ? 13.185 -2.973 -2.731 1.00 89.69 109 ALA A O 1
ATOM 842 N N . TYR A 1 110 ? 11.668 -1.361 -2.369 1.00 90.50 110 TYR A N 1
ATOM 843 C CA . TYR A 1 110 ? 10.946 -1.545 -3.627 1.00 90.50 110 TYR A CA 1
ATOM 844 C C . TYR A 1 110 ? 11.871 -1.387 -4.842 1.00 90.50 110 TYR A C 1
ATOM 846 O O . TYR A 1 110 ? 12.023 -2.334 -5.620 1.00 90.50 110 TYR A O 1
ATOM 854 N N . TYR A 1 111 ? 12.562 -0.252 -4.987 1.00 90.00 111 TYR A N 1
ATOM 855 C CA . TYR A 1 111 ? 13.446 -0.021 -6.137 1.00 90.00 111 TYR A CA 1
ATOM 856 C C . TYR A 1 111 ? 14.673 -0.934 -6.151 1.00 90.00 111 TYR A C 1
ATOM 858 O O . TYR A 1 111 ? 15.148 -1.318 -7.223 1.00 90.00 111 TYR A O 1
ATOM 866 N N . ARG A 1 112 ? 15.196 -1.310 -4.981 1.00 91.44 112 ARG A N 1
ATOM 867 C CA . ARG A 1 112 ? 16.282 -2.288 -4.870 1.00 91.44 112 ARG A CA 1
ATOM 868 C C . ARG A 1 112 ? 15.824 -3.664 -5.346 1.00 91.44 112 ARG A C 1
ATOM 870 O O . ARG A 1 112 ? 16.546 -4.299 -6.112 1.00 91.44 112 ARG A O 1
ATOM 877 N N . SER A 1 113 ? 14.629 -4.096 -4.948 1.00 88.00 113 SER A N 1
ATOM 878 C CA . SER A 1 113 ? 14.078 -5.395 -5.344 1.00 88.00 113 SER A CA 1
ATOM 879 C C . SER A 1 113 ? 13.877 -5.503 -6.859 1.00 88.00 113 SER A C 1
ATOM 881 O O . SER A 1 113 ? 14.242 -6.516 -7.450 1.00 88.00 113 SER A O 1
ATOM 883 N N . LEU A 1 114 ? 13.416 -4.434 -7.522 1.00 86.38 114 LEU A N 1
ATOM 884 C CA . LEU A 1 114 ? 13.213 -4.410 -8.977 1.00 86.38 114 LEU A CA 1
ATOM 885 C C . LEU A 1 114 ? 14.496 -4.631 -9.789 1.00 86.38 114 LEU A C 1
ATOM 887 O O . LEU A 1 114 ? 14.421 -5.000 -10.959 1.00 86.38 114 LEU A O 1
ATOM 891 N N . LYS A 1 115 ? 15.672 -4.408 -9.193 1.00 87.75 115 LYS A N 1
ATOM 892 C CA . LYS A 1 115 ? 16.970 -4.647 -9.841 1.00 87.75 115 LYS A CA 1
ATOM 893 C C . LYS A 1 115 ? 17.414 -6.107 -9.766 1.00 87.75 115 LYS A C 1
ATOM 895 O O . LYS A 1 115 ? 18.289 -6.501 -10.531 1.00 87.75 115 LYS A O 1
ATOM 900 N N . SER A 1 116 ? 16.870 -6.887 -8.832 1.00 83.94 116 SER A N 1
ATOM 901 C CA . SER A 1 116 ? 17.329 -8.250 -8.543 1.00 83.94 116 SER A CA 1
ATOM 902 C C . SER A 1 116 ? 16.310 -9.324 -8.906 1.00 83.94 116 SER A C 1
ATOM 904 O O . SER A 1 116 ? 16.707 -10.430 -9.273 1.00 83.94 116 SER A O 1
ATOM 906 N N . VAL A 1 117 ? 15.014 -9.025 -8.815 1.00 83.56 117 VAL A N 1
ATOM 907 C CA . VAL A 1 117 ? 13.949 -9.992 -9.098 1.00 83.56 117 VAL A CA 1
ATOM 908 C C . VAL A 1 117 ? 13.518 -9.942 -10.559 1.00 83.56 117 VAL A C 1
ATOM 910 O O . VAL A 1 117 ? 13.514 -8.889 -11.195 1.00 83.56 117 VAL A O 1
ATOM 913 N N . GLN A 1 118 ? 13.083 -11.081 -11.091 1.00 82.00 118 GLN A N 1
ATOM 914 C CA . GLN A 1 118 ? 12.428 -11.139 -12.396 1.00 82.00 118 GLN A CA 1
ATOM 915 C C . GLN A 1 118 ? 10.917 -11.259 -12.192 1.00 82.00 118 GLN A C 1
ATOM 917 O O . GLN A 1 118 ? 10.436 -12.279 -11.704 1.00 82.00 118 GLN A O 1
ATOM 922 N N . LEU A 1 119 ? 10.159 -10.231 -12.574 1.00 76.44 119 LEU A N 1
ATOM 923 C CA . LEU A 1 119 ? 8.700 -10.222 -12.419 1.00 76.44 119 LEU A CA 1
ATOM 924 C C . LEU A 1 119 ? 8.050 -11.409 -13.148 1.00 76.44 119 LEU A C 1
ATOM 926 O O . LEU A 1 119 ? 8.428 -11.751 -14.273 1.00 76.44 119 LEU A O 1
ATOM 930 N N . TYR A 1 120 ? 7.091 -12.063 -12.489 1.00 67.38 120 TYR A N 1
ATOM 931 C CA . TYR A 1 120 ? 6.477 -13.298 -12.970 1.00 67.38 120 TYR A CA 1
ATOM 932 C C . TYR A 1 120 ? 4.982 -13.371 -12.626 1.00 67.38 120 TYR A C 1
ATOM 934 O O . TYR A 1 120 ? 4.572 -13.117 -11.500 1.00 67.38 120 TYR A O 1
ATOM 942 N N . GLY A 1 121 ? 4.164 -13.772 -13.601 1.00 60.12 121 GLY A N 1
ATOM 943 C CA . GLY A 1 121 ? 2.720 -13.988 -13.440 1.00 60.12 121 GLY A CA 1
ATOM 944 C C . GLY A 1 121 ? 2.328 -15.465 -13.582 1.00 60.12 121 GLY A C 1
ATOM 945 O O . GLY A 1 121 ? 3.135 -16.263 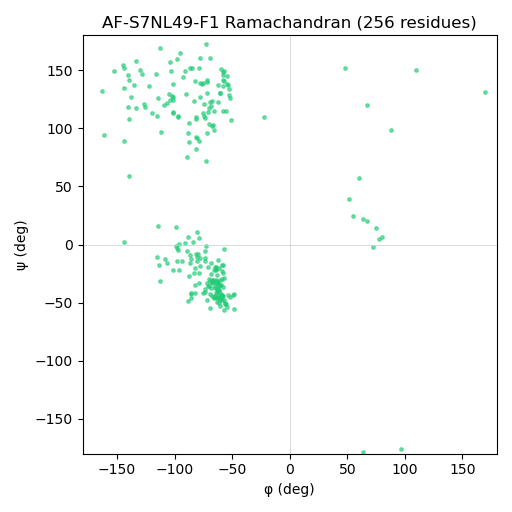-14.061 1.00 60.12 121 GLY A O 1
ATOM 946 N N . PRO A 1 122 ? 1.084 -15.849 -13.238 1.00 52.69 122 PRO A N 1
ATOM 947 C CA . PRO A 1 122 ? -0.101 -14.992 -13.128 1.00 52.69 122 PRO A CA 1
ATOM 948 C C . PRO A 1 122 ? -0.283 -14.316 -11.760 1.00 52.69 122 PRO A C 1
ATOM 950 O O . PRO A 1 122 ? 0.101 -14.859 -10.726 1.00 52.69 122 PRO A O 1
ATOM 953 N N . THR A 1 123 ? -0.927 -13.148 -11.766 1.00 52.44 123 THR A N 1
ATOM 954 C CA . THR A 1 123 ? -1.270 -12.377 -10.564 1.00 52.44 123 THR A CA 1
ATOM 955 C C . THR A 1 123 ? -2.327 -13.114 -9.744 1.00 52.44 123 THR A C 1
ATOM 957 O O . THR A 1 123 ? -3.439 -13.351 -10.217 1.00 52.44 123 THR A O 1
ATOM 960 N N . ASN A 1 124 ? -1.994 -13.473 -8.505 1.00 51.53 124 ASN A N 1
ATOM 961 C CA . ASN A 1 124 ? -2.943 -14.011 -7.537 1.00 51.53 124 ASN A CA 1
ATOM 962 C C . ASN A 1 124 ? -2.869 -13.155 -6.269 1.00 51.53 124 ASN A C 1
ATOM 964 O O . ASN A 1 124 ? -1.821 -13.096 -5.631 1.00 51.53 124 ASN A O 1
ATOM 968 N N . PHE A 1 125 ? -3.977 -12.503 -5.910 1.00 53.81 125 PHE A N 1
ATOM 969 C CA . PHE A 1 125 ? -4.091 -11.689 -4.694 1.00 53.81 125 PHE A CA 1
ATOM 970 C C . PHE A 1 125 ? -4.284 -12.531 -3.430 1.00 53.81 125 PHE A C 1
ATOM 972 O O . PHE A 1 125 ? -4.022 -12.050 -2.328 1.00 53.81 125 PHE A O 1
ATOM 979 N N . ALA A 1 126 ? -4.702 -13.798 -3.570 1.00 51.50 126 ALA A N 1
ATOM 980 C CA . ALA A 1 126 ? -4.921 -14.673 -2.426 1.00 51.50 126 ALA A CA 1
ATOM 981 C C . ALA A 1 126 ? -3.654 -14.817 -1.563 1.00 51.50 126 ALA A C 1
ATOM 983 O O . ALA A 1 126 ? -3.776 -14.603 -0.369 1.00 51.50 126 ALA A O 1
ATOM 984 N N . PRO A 1 127 ? -2.436 -15.076 -2.088 1.00 51.25 127 PRO A N 1
ATOM 985 C CA . PRO A 1 127 ? -1.203 -15.061 -1.296 1.00 51.25 127 PRO A CA 1
ATOM 986 C C . PRO A 1 127 ? -1.010 -13.826 -0.405 1.00 51.25 127 PRO A C 1
ATOM 988 O O . PRO A 1 127 ? -0.641 -14.002 0.754 1.00 51.25 127 PRO A O 1
ATOM 991 N N . VAL A 1 128 ? -1.311 -12.623 -0.911 1.00 55.22 128 VAL A N 1
ATOM 992 C CA . VAL A 1 128 ? -1.123 -11.353 -0.192 1.00 55.22 128 VAL A CA 1
ATOM 993 C C . VAL A 1 128 ? -2.094 -11.237 0.964 1.00 55.22 128 VAL A C 1
ATOM 995 O O . VAL A 1 128 ? -1.687 -11.096 2.111 1.00 55.22 128 VAL A O 1
ATOM 998 N N . ILE A 1 129 ? -3.385 -11.385 0.677 1.00 53.34 129 ILE A N 1
ATOM 999 C CA . ILE A 1 129 ? -4.431 -11.283 1.695 1.00 53.34 129 ILE A CA 1
ATOM 1000 C C . ILE A 1 129 ? -4.315 -12.455 2.679 1.00 53.34 129 ILE A C 1
ATOM 1002 O O . ILE A 1 129 ? -4.506 -12.291 3.880 1.00 53.34 129 ILE A O 1
ATOM 1006 N N . ASN A 1 130 ? -3.878 -13.625 2.204 1.00 51.81 130 ASN A N 1
ATOM 1007 C CA . ASN A 1 130 ? -3.510 -14.750 3.052 1.00 51.81 130 ASN A CA 1
ATOM 1008 C C . ASN A 1 130 ? -2.302 -14.422 3.927 1.00 51.81 130 ASN A C 1
ATOM 1010 O O . ASN A 1 130 ? -2.219 -14.988 5.000 1.00 51.81 130 ASN A O 1
ATOM 1014 N N . HIS A 1 131 ? -1.333 -13.607 3.503 1.00 53.31 131 HIS A N 1
ATOM 1015 C CA . HIS A 1 131 ? -0.212 -13.196 4.354 1.00 53.31 131 HIS A CA 1
ATOM 1016 C C . HIS A 1 131 ? -0.661 -12.217 5.431 1.00 53.31 131 HIS A C 1
ATOM 1018 O O . HIS A 1 131 ? -0.370 -12.445 6.597 1.00 53.31 131 HIS A O 1
ATOM 1024 N N . VAL A 1 132 ? -1.430 -11.192 5.053 1.00 51.00 132 VAL A N 1
ATOM 1025 C CA . VAL A 1 132 ? -2.068 -10.249 5.988 1.00 51.00 132 VAL A CA 1
ATOM 1026 C C . VAL A 1 132 ? -2.851 -11.012 7.053 1.00 51.00 132 VAL A C 1
ATOM 1028 O O . VAL A 1 132 ? -2.711 -10.772 8.251 1.00 51.00 132 VAL A O 1
ATOM 1031 N N . ALA A 1 133 ? -3.614 -12.013 6.615 1.00 47.41 133 ALA A N 1
ATOM 1032 C CA . ALA A 1 133 ? -4.343 -12.889 7.509 1.00 47.41 133 ALA A CA 1
ATOM 1033 C C . ALA A 1 133 ? -3.425 -13.853 8.289 1.00 47.41 133 ALA A C 1
ATOM 1035 O O . ALA A 1 133 ? -3.710 -14.109 9.450 1.00 47.41 133 ALA A O 1
ATOM 1036 N N . ARG A 1 134 ? -2.321 -14.358 7.707 1.00 48.50 134 ARG A N 1
ATOM 1037 C CA . ARG A 1 134 ? -1.356 -15.302 8.324 1.00 48.50 134 ARG A CA 1
ATOM 1038 C C . ARG A 1 134 ? -0.453 -14.680 9.376 1.00 48.50 134 ARG A C 1
ATOM 1040 O O . ARG A 1 134 ? -0.232 -15.319 10.401 1.00 48.50 134 ARG A O 1
ATOM 1047 N N . ALA A 1 135 ? 0.045 -13.469 9.138 1.00 44.88 135 ALA A N 1
ATOM 1048 C CA . ALA A 1 135 ? 0.873 -12.710 10.073 1.00 44.88 135 ALA A CA 1
ATOM 1049 C C . ALA A 1 135 ? 0.149 -12.482 11.409 1.00 44.88 135 ALA A C 1
ATOM 1051 O O . ALA A 1 135 ? 0.792 -12.347 12.445 1.00 44.88 135 ALA A O 1
ATOM 1052 N N . ILE A 1 136 ? -1.189 -12.512 11.390 1.00 43.00 136 ILE A N 1
ATOM 1053 C CA . ILE A 1 136 ? -2.034 -12.331 12.575 1.00 43.00 136 ILE A CA 1
ATOM 1054 C C . ILE A 1 136 ? -2.838 -13.605 12.913 1.00 43.00 136 ILE A C 1
ATOM 1056 O O . ILE A 1 136 ? -3.412 -13.727 13.992 1.00 43.00 136 ILE A O 1
ATOM 1060 N N . SER A 1 137 ? -2.864 -14.609 12.031 1.00 34.25 137 SER A N 1
ATOM 1061 C CA . SER A 1 137 ? -3.530 -15.905 12.219 1.00 34.25 137 SER A CA 1
ATOM 1062 C C . SER A 1 137 ? -2.994 -16.961 11.237 1.00 34.25 137 SER A C 1
ATOM 1064 O O . SER A 1 137 ? -3.489 -17.083 10.120 1.00 34.25 137 SER A O 1
ATOM 1066 N N . LEU A 1 138 ? -2.000 -17.753 11.665 1.00 35.06 138 LEU A N 1
ATOM 1067 C CA . LEU A 1 138 ? -1.572 -19.041 11.077 1.00 35.06 138 LEU A CA 1
ATOM 1068 C C . LEU A 1 138 ? -2.684 -19.707 10.236 1.00 35.06 138 LEU A C 1
ATOM 1070 O O . LEU A 1 138 ? -3.643 -20.161 10.843 1.00 35.06 138 LEU A O 1
ATOM 1074 N N . ILE A 1 139 ? -2.571 -19.763 8.895 1.00 36.62 139 ILE A N 1
ATOM 1075 C CA . ILE A 1 139 ? -3.134 -20.772 7.952 1.00 36.62 139 ILE A CA 1
ATOM 1076 C C . ILE A 1 139 ? -2.989 -20.310 6.477 1.00 36.62 139 ILE A C 1
ATOM 1078 O O . ILE A 1 139 ? -3.366 -19.206 6.103 1.00 36.62 139 ILE A O 1
ATOM 1082 N N . ASN A 1 140 ? -2.471 -21.193 5.612 1.00 38.69 140 ASN A N 1
ATOM 1083 C CA . ASN A 1 140 ? -2.337 -21.016 4.154 1.00 38.69 140 ASN A CA 1
ATOM 1084 C C . ASN A 1 140 ? -3.669 -21.226 3.379 1.00 38.69 140 ASN A C 1
ATOM 1086 O O . ASN A 1 140 ? -4.507 -22.003 3.827 1.00 38.69 140 ASN A O 1
ATOM 1090 N N . MET A 1 141 ? -3.730 -20.700 2.137 1.00 46.19 141 MET A N 1
ATOM 1091 C CA . MET A 1 141 ? -4.462 -21.202 0.932 1.00 46.19 141 MET A CA 1
ATOM 1092 C C . MET A 1 141 ? -5.700 -20.426 0.401 1.00 46.19 141 MET A C 1
ATOM 1094 O O . MET A 1 141 ? -6.419 -19.801 1.156 1.00 46.19 141 MET A O 1
ATOM 1098 N N . ASP A 1 142 ? -5.887 -20.529 -0.933 1.00 41.78 142 ASP A N 1
ATOM 1099 C CA . ASP A 1 142 ? -7.049 -20.464 -1.872 1.00 41.78 142 ASP A CA 1
ATOM 1100 C C . ASP A 1 142 ? -8.166 -19.373 -1.889 1.00 41.78 142 ASP A C 1
ATOM 1102 O O . ASP A 1 142 ? -8.580 -18.805 -0.888 1.00 41.78 142 ASP A O 1
ATOM 1106 N N . ARG A 1 143 ? -8.769 -19.118 -3.069 1.00 40.16 143 ARG A N 1
ATOM 1107 C CA . ARG A 1 143 ? -9.737 -18.007 -3.317 1.00 40.16 143 ARG A CA 1
ATOM 1108 C C . ARG A 1 143 ? -11.098 -18.132 -2.596 1.00 40.16 143 ARG A C 1
ATOM 1110 O O . ARG A 1 143 ? -11.678 -17.125 -2.219 1.00 40.16 143 ARG A O 1
ATOM 1117 N N . LYS A 1 144 ? -11.617 -19.342 -2.329 1.00 50.19 144 LYS A N 1
ATOM 1118 C CA . LYS A 1 144 ? -12.807 -19.534 -1.449 1.00 50.19 144 LYS A CA 1
ATOM 1119 C C . LYS A 1 144 ? -12.497 -19.263 0.028 1.00 50.19 144 LYS A C 1
ATOM 1121 O O . LYS A 1 144 ? -13.404 -19.066 0.840 1.00 50.19 144 LYS A O 1
ATOM 1126 N N . ILE A 1 145 ? -11.215 -19.306 0.373 1.00 53.69 145 ILE A N 1
ATOM 1127 C CA . ILE A 1 145 ? -10.704 -19.027 1.705 1.00 53.69 145 ILE A CA 1
ATOM 1128 C C . ILE A 1 145 ? -10.454 -17.519 1.844 1.00 53.69 145 ILE A C 1
ATOM 1130 O O . ILE A 1 145 ? -10.682 -17.019 2.933 1.00 53.69 145 ILE A O 1
ATOM 1134 N N . LEU A 1 146 ? -10.179 -16.771 0.763 1.00 52.88 146 LEU A N 1
ATOM 1135 C CA . LEU A 1 146 ? -10.102 -15.299 0.778 1.00 52.88 146 LEU A CA 1
ATOM 1136 C C . LEU A 1 146 ? -11.306 -14.642 1.476 1.00 52.88 146 LEU A C 1
ATOM 1138 O O . LEU A 1 146 ? -11.128 -13.950 2.473 1.00 52.88 146 LEU A O 1
ATOM 1142 N N . ASN A 1 147 ? -12.535 -14.933 1.038 1.00 59.50 147 ASN A N 1
ATOM 1143 C CA . ASN A 1 147 ? -13.736 -14.373 1.675 1.00 59.50 147 ASN A CA 1
ATOM 1144 C C . ASN A 1 147 ? -13.880 -14.808 3.142 1.00 59.50 147 ASN A C 1
ATOM 1146 O O . ASN A 1 147 ? -14.397 -14.071 3.975 1.00 59.50 147 ASN A O 1
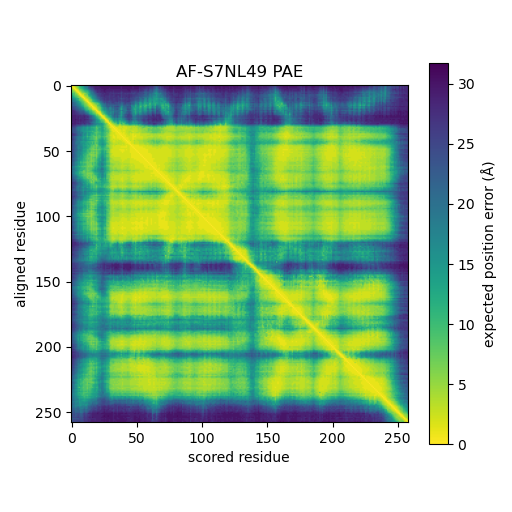ATOM 1150 N N . ARG A 1 148 ? -13.423 -16.023 3.476 1.00 61.09 148 ARG A N 1
ATOM 1151 C CA . ARG A 1 148 ? -13.416 -16.526 4.857 1.00 61.09 148 ARG A CA 1
ATOM 1152 C C . ARG A 1 148 ? -1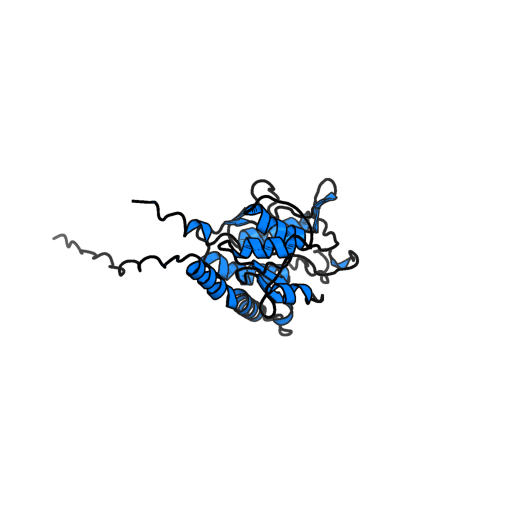2.379 -15.791 5.707 1.00 61.09 148 ARG A C 1
ATOM 1154 O O . ARG A 1 148 ? -12.612 -15.585 6.892 1.00 61.09 148 ARG A O 1
ATOM 1161 N N . LEU A 1 149 ? -11.244 -15.432 5.119 1.00 61.38 149 LEU A N 1
ATOM 1162 C CA . LEU A 1 149 ? -10.165 -14.718 5.782 1.00 61.38 149 LEU A CA 1
ATOM 1163 C C . LEU A 1 149 ? -10.519 -13.258 5.976 1.00 61.38 149 LEU A C 1
ATOM 1165 O O . LEU A 1 149 ? -10.325 -12.780 7.079 1.00 61.38 149 LEU A O 1
ATOM 1169 N N . LEU A 1 150 ? -11.124 -12.595 4.992 1.00 62.25 150 LEU A N 1
ATOM 1170 C CA . LEU A 1 150 ? -11.663 -11.244 5.165 1.00 62.25 150 LEU A CA 1
ATOM 1171 C C . LEU A 1 150 ? -12.736 -11.218 6.261 1.00 62.25 150 LEU A C 1
ATOM 1173 O O . LEU A 1 150 ? -12.661 -10.398 7.169 1.00 62.25 150 LEU A O 1
ATOM 1177 N N . ALA A 1 151 ? -13.647 -12.196 6.283 1.00 66.50 151 ALA A N 1
ATOM 1178 C CA . ALA A 1 151 ? -14.634 -12.326 7.360 1.00 66.50 151 ALA A CA 1
ATOM 1179 C C . ALA A 1 151 ? -14.029 -12.651 8.746 1.00 66.50 151 ALA A C 1
ATOM 1181 O O . ALA A 1 151 ? -14.662 -12.415 9.775 1.00 66.50 151 ALA A O 1
ATOM 1182 N N . ASN A 1 152 ? -12.820 -13.217 8.806 1.00 66.00 152 ASN A N 1
ATOM 1183 C CA . ASN A 1 152 ? -12.093 -13.417 10.063 1.00 66.00 152 ASN A CA 1
ATOM 1184 C C . ASN A 1 152 ? -11.278 -12.173 10.448 1.00 66.00 152 ASN A C 1
ATOM 1186 O O . ASN A 1 152 ? -11.277 -11.781 11.613 1.00 66.00 152 ASN A O 1
ATOM 1190 N N . ALA A 1 153 ? -10.620 -11.540 9.478 1.00 66.19 153 ALA A N 1
ATOM 1191 C CA . ALA A 1 153 ? -9.857 -10.310 9.631 1.00 66.19 153 ALA A CA 1
ATOM 1192 C C . ALA A 1 153 ? -10.757 -9.147 10.057 1.00 66.19 153 ALA A C 1
ATOM 1194 O O . ALA A 1 153 ? -10.342 -8.335 10.876 1.00 66.19 153 ALA A O 1
ATOM 1195 N N . SER A 1 154 ? -12.030 -9.136 9.640 1.00 71.19 154 SER A N 1
ATOM 1196 C CA . SER A 1 154 ? -13.013 -8.137 10.080 1.00 71.19 154 SER A CA 1
ATOM 1197 C C . SER A 1 154 ? -13.215 -8.110 11.601 1.00 71.19 154 SER A C 1
ATOM 1199 O O . SER A 1 154 ? -13.731 -7.135 12.147 1.00 71.19 154 SER A O 1
ATOM 1201 N N . LYS A 1 155 ? -12.807 -9.167 12.315 1.00 72.56 155 LYS A N 1
ATOM 1202 C CA . LYS A 1 155 ? -12.879 -9.249 13.782 1.00 72.56 155 LYS A CA 1
ATOM 1203 C C . LYS A 1 155 ? -11.672 -8.628 14.494 1.00 72.56 155 LYS A C 1
ATOM 1205 O O . LYS A 1 155 ? -11.725 -8.486 15.718 1.00 72.56 155 LYS A O 1
ATOM 1210 N N . LEU A 1 156 ? -10.601 -8.324 13.762 1.00 67.31 156 LEU A N 1
ATOM 1211 C CA . LEU A 1 156 ? -9.324 -7.788 14.245 1.00 67.31 156 LEU A CA 1
ATOM 1212 C C . LEU A 1 156 ? -9.281 -6.256 14.076 1.00 67.31 156 LEU A C 1
ATOM 1214 O O . LEU A 1 156 ? -10.046 -5.735 13.261 1.00 67.31 156 LEU A O 1
ATOM 1218 N N . PRO A 1 157 ? -8.419 -5.525 14.812 1.00 69.50 157 PRO A N 1
ATOM 1219 C CA . PRO A 1 157 ? -8.204 -4.089 14.608 1.00 69.50 157 PRO A CA 1
ATOM 1220 C C . PRO A 1 157 ? -7.405 -3.863 13.314 1.00 69.50 157 PRO A C 1
ATOM 1222 O O . PRO A 1 157 ? -6.210 -3.595 13.344 1.00 69.50 157 PRO A O 1
ATOM 1225 N N . MET A 1 158 ? -8.050 -4.073 12.168 1.00 73.62 158 MET A N 1
ATOM 1226 C CA . MET A 1 158 ? -7.412 -4.094 10.855 1.00 73.62 158 MET A CA 1
ATOM 1227 C C . MET A 1 158 ? -8.277 -3.385 9.816 1.00 73.62 158 MET A C 1
ATOM 1229 O O . MET A 1 158 ? -9.496 -3.578 9.796 1.00 73.62 158 MET A O 1
ATOM 1233 N N . SER A 1 159 ? -7.591 -2.656 8.939 1.00 76.50 159 SER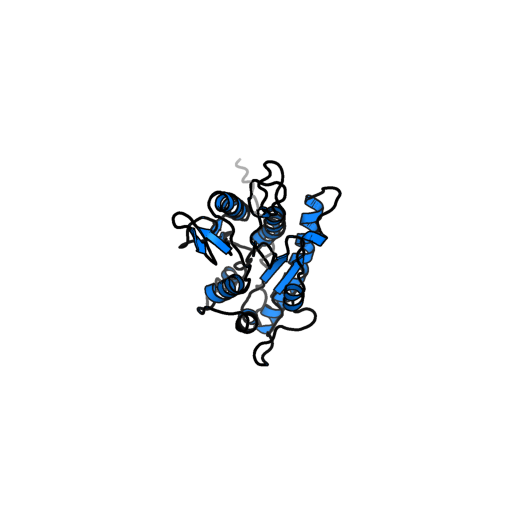 A N 1
ATOM 1234 C CA . SER A 1 159 ? -8.071 -2.124 7.665 1.00 76.50 159 SER A CA 1
ATOM 1235 C C . SER A 1 159 ? -7.068 -2.499 6.571 1.00 76.50 159 SER A C 1
ATOM 1237 O O . SER A 1 159 ? -5.880 -2.662 6.845 1.00 76.50 159 SER A O 1
ATOM 1239 N N . ILE A 1 160 ? -7.532 -2.673 5.341 1.00 76.19 160 ILE A N 1
ATOM 1240 C CA . ILE A 1 160 ? -6.746 -3.106 4.186 1.00 76.19 160 ILE A CA 1
ATOM 1241 C C . ILE A 1 160 ? -6.962 -2.083 3.083 1.00 76.19 160 ILE A C 1
ATOM 1243 O O . ILE A 1 160 ? -8.077 -1.905 2.616 1.00 76.19 160 ILE A O 1
ATOM 1247 N N . ILE A 1 161 ? -5.884 -1.456 2.625 1.00 79.56 161 ILE A N 1
ATOM 1248 C CA . ILE A 1 161 ? -5.921 -0.539 1.486 1.00 79.56 161 ILE A CA 1
ATOM 1249 C C . ILE A 1 161 ? -5.385 -1.265 0.255 1.00 79.56 161 ILE A C 1
ATOM 1251 O O . ILE A 1 161 ? -4.279 -1.808 0.270 1.00 79.56 161 ILE A O 1
ATOM 1255 N N . ILE A 1 162 ? -6.148 -1.245 -0.833 1.00 78.00 162 ILE A N 1
ATOM 1256 C CA . ILE A 1 162 ? -5.766 -1.817 -2.121 1.00 78.00 162 ILE A CA 1
ATOM 1257 C C . ILE A 1 162 ? -5.751 -0.700 -3.162 1.00 78.00 162 ILE A C 1
ATOM 1259 O O . ILE A 1 162 ? -6.791 -0.174 -3.540 1.00 78.00 162 ILE A O 1
ATOM 1263 N N . VAL A 1 163 ? -4.567 -0.368 -3.681 1.00 81.25 163 VAL A N 1
ATOM 1264 C CA . VAL A 1 163 ? -4.429 0.622 -4.760 1.00 81.25 163 VAL A CA 1
ATOM 1265 C C . VAL A 1 163 ? -4.230 -0.081 -6.103 1.00 81.25 163 VAL A C 1
ATOM 1267 O O . VAL A 1 163 ? -3.214 -0.737 -6.341 1.00 81.25 163 VAL A O 1
ATOM 1270 N N . GLY A 1 164 ? -5.200 0.062 -7.004 1.00 78.56 164 GLY A N 1
ATOM 1271 C CA . GLY A 1 164 ? -5.177 -0.532 -8.339 1.00 78.56 164 GLY A CA 1
ATOM 1272 C C . GLY A 1 164 ? -4.341 0.284 -9.323 1.00 78.56 164 GLY A C 1
ATOM 1273 O O . GLY A 1 164 ? -4.767 1.342 -9.776 1.00 78.56 164 GLY A O 1
ATOM 1274 N N . VAL A 1 165 ? -3.168 -0.217 -9.714 1.00 78.56 165 VAL A N 1
ATOM 1275 C CA . VAL A 1 165 ? -2.289 0.434 -10.702 1.00 78.56 165 VAL A CA 1
ATOM 1276 C C . VAL A 1 165 ? -2.408 -0.234 -12.072 1.00 78.56 165 VAL A C 1
ATOM 1278 O O . VAL A 1 165 ? -2.409 -1.459 -12.179 1.00 78.56 165 VAL A O 1
ATOM 1281 N N . GLY A 1 166 ? -2.439 0.583 -13.127 1.00 75.69 166 GLY A N 1
ATOM 1282 C CA . GLY A 1 166 ? -2.473 0.124 -14.513 1.00 75.69 166 GLY A CA 1
ATOM 1283 C C . GLY A 1 166 ? -3.882 0.075 -15.118 1.00 75.69 166 GLY A C 1
ATOM 1284 O O . GLY A 1 166 ? -4.846 0.524 -14.498 1.00 75.69 166 GLY A O 1
ATOM 1285 N N . PRO A 1 167 ? -4.001 -0.424 -16.362 1.00 70.06 167 PRO A N 1
ATOM 1286 C CA . PRO A 1 167 ? -5.225 -0.303 -17.151 1.00 70.06 167 PRO A CA 1
ATOM 1287 C C . PRO A 1 167 ? -6.220 -1.465 -16.992 1.00 70.06 167 PRO A C 1
ATOM 1289 O O . PRO A 1 167 ? -7.225 -1.473 -17.691 1.00 70.06 167 PRO A O 1
ATOM 1292 N N . ALA A 1 168 ? -5.954 -2.477 -16.163 1.00 68.94 168 ALA A N 1
ATOM 1293 C CA . ALA A 1 168 ? -6.785 -3.687 -16.119 1.00 68.94 168 ALA A CA 1
ATOM 1294 C C . ALA A 1 168 ? -8.092 -3.530 -15.346 1.00 68.94 168 ALA A C 1
ATOM 1296 O O . ALA A 1 168 ? -8.164 -2.765 -14.401 1.00 68.94 168 ALA A O 1
ATOM 1297 N N . GLU A 1 169 ? -9.113 -4.296 -15.703 1.00 66.88 169 GLU A N 1
ATOM 1298 C CA . GLU A 1 169 ? -10.405 -4.229 -15.017 1.00 66.88 169 GLU A CA 1
ATOM 1299 C C . GLU A 1 169 ? -10.302 -4.624 -13.536 1.00 66.88 169 GLU A C 1
ATOM 1301 O O . GLU A 1 169 ? -9.620 -5.590 -13.175 1.00 66.88 169 GLU A O 1
ATOM 1306 N N . PHE A 1 170 ? -10.982 -3.854 -12.684 1.00 70.94 170 PHE A N 1
ATOM 1307 C CA . PHE A 1 170 ? -10.910 -3.966 -11.226 1.00 70.94 170 PHE A CA 1
ATOM 1308 C C . PHE A 1 170 ? -12.230 -4.414 -10.582 1.00 70.94 170 PHE A C 1
ATOM 1310 O O . PHE A 1 170 ? -12.361 -4.313 -9.367 1.00 70.94 170 PHE A O 1
ATOM 1317 N N . ASP A 1 171 ? -13.174 -4.966 -11.351 1.00 70.12 171 ASP A N 1
ATOM 1318 C CA . ASP A 1 171 ? -14.511 -5.368 -10.872 1.00 70.12 171 ASP A CA 1
ATOM 1319 C C . ASP A 1 171 ? -14.462 -6.217 -9.593 1.00 70.12 171 ASP A C 1
ATOM 1321 O O . ASP A 1 171 ? -15.193 -5.983 -8.638 1.00 70.12 171 ASP A O 1
ATOM 1325 N N . ALA A 1 172 ? -13.534 -7.177 -9.540 1.00 65.25 172 ALA A N 1
ATOM 1326 C CA . ALA A 1 172 ? -13.373 -8.040 -8.374 1.00 65.25 172 ALA A CA 1
ATOM 1327 C C . ALA A 1 172 ? -12.836 -7.303 -7.137 1.00 65.25 172 ALA A C 1
ATOM 1329 O O . ALA A 1 172 ? -13.029 -7.789 -6.032 1.00 65.25 172 ALA A O 1
ATOM 1330 N N . MET A 1 173 ? -12.105 -6.198 -7.306 1.00 68.81 173 MET A N 1
ATOM 1331 C CA . MET A 1 173 ? -11.624 -5.386 -6.183 1.00 68.81 173 MET A CA 1
ATOM 1332 C C . MET A 1 173 ? -12.710 -4.429 -5.695 1.00 68.81 173 MET A C 1
ATOM 1334 O O . MET A 1 173 ? -12.839 -4.252 -4.493 1.00 68.81 173 MET A O 1
ATOM 1338 N N . ILE A 1 174 ? -13.532 -3.910 -6.611 1.00 73.00 174 ILE A N 1
ATOM 1339 C CA . ILE A 1 174 ? -14.729 -3.122 -6.287 1.00 73.00 174 ILE A CA 1
ATOM 1340 C C . ILE A 1 174 ? -15.724 -3.978 -5.486 1.00 73.00 174 ILE A C 1
ATOM 1342 O O . ILE A 1 174 ? -16.268 -3.526 -4.490 1.00 73.00 174 ILE A O 1
ATOM 1346 N N . GLU A 1 175 ? -15.901 -5.256 -5.840 1.00 69.94 175 GLU A N 1
ATOM 1347 C CA . GLU A 1 175 ? -16.722 -6.185 -5.042 1.00 69.94 175 GLU A CA 1
ATOM 1348 C C . GLU A 1 175 ? -16.144 -6.428 -3.631 1.00 69.94 175 GLU A C 1
ATOM 1350 O O . GLU A 1 175 ? -16.890 -6.697 -2.689 1.00 69.94 175 GLU A O 1
ATOM 1355 N N . LEU A 1 176 ? -14.816 -6.361 -3.467 1.00 70.44 176 LEU A N 1
ATOM 1356 C CA . LEU A 1 176 ? -14.162 -6.577 -2.171 1.00 70.44 176 LEU A CA 1
ATOM 1357 C C . LEU A 1 176 ? -14.238 -5.370 -1.234 1.00 70.44 176 LEU A C 1
ATOM 1359 O O . LEU A 1 176 ? -14.166 -5.599 -0.029 1.00 70.44 176 LEU A O 1
ATOM 1363 N N . ASP A 1 177 ? -14.391 -4.160 -1.774 1.00 73.12 177 ASP A N 1
ATOM 1364 C CA . ASP A 1 177 ? -14.528 -2.879 -1.054 1.00 73.12 177 ASP A CA 1
ATOM 1365 C C . ASP A 1 177 ? -15.723 -2.865 -0.086 1.00 73.12 177 ASP A C 1
ATOM 1367 O O . ASP A 1 177 ? -15.807 -2.072 0.833 1.00 73.12 177 ASP A O 1
ATOM 1371 N N . GLY A 1 178 ? -16.676 -3.786 -0.254 1.00 72.75 178 GLY A N 1
ATOM 1372 C CA . GLY A 1 178 ? -17.699 -4.046 0.759 1.00 72.75 178 GLY A CA 1
ATOM 1373 C C . GLY A 1 178 ? -18.778 -2.966 0.914 1.00 72.75 178 GLY A C 1
ATOM 1374 O O . GLY A 1 178 ? -19.717 -3.207 1.680 1.00 72.75 178 GLY A O 1
ATOM 1375 N N . ASP A 1 179 ? -18.690 -1.863 0.164 1.00 75.88 179 ASP A N 1
ATOM 1376 C CA . ASP A 1 179 ? -19.657 -0.756 0.109 1.00 75.88 179 ASP A CA 1
ATOM 1377 C C . ASP A 1 179 ? -21.075 -1.215 -0.260 1.00 75.88 179 ASP A C 1
ATOM 1379 O O . ASP A 1 179 ? -22.045 -0.923 0.445 1.00 75.88 179 ASP A O 1
ATOM 1383 N N . ASP A 1 180 ? -21.199 -1.988 -1.342 1.00 70.69 180 ASP A N 1
ATOM 1384 C CA . ASP A 1 180 ? -22.493 -2.487 -1.819 1.00 70.69 180 ASP A CA 1
ATOM 1385 C C . ASP A 1 180 ? -22.897 -3.795 -1.124 1.00 70.69 180 ASP A C 1
ATOM 1387 O O . ASP A 1 180 ? -24.047 -3.991 -0.714 1.00 70.69 180 ASP A O 1
ATOM 1391 N N . VAL A 1 181 ? -21.954 -4.738 -1.016 1.00 72.44 181 VAL A N 1
ATOM 1392 C CA . VAL A 1 181 ? -22.207 -6.091 -0.509 1.00 72.44 181 VAL A CA 1
ATOM 1393 C C . VAL A 1 181 ? -21.054 -6.554 0.367 1.00 72.44 181 VAL A C 1
ATOM 1395 O O . VAL A 1 181 ? -19.939 -6.779 -0.095 1.00 72.44 181 VAL A O 1
ATOM 1398 N N . ARG A 1 182 ? -21.351 -6.821 1.644 1.00 77.00 182 ARG A N 1
ATOM 1399 C CA . ARG A 1 182 ? -20.368 -7.400 2.565 1.00 77.00 182 ARG A CA 1
ATOM 1400 C C . ARG A 1 182 ? -19.887 -8.757 2.072 1.00 77.00 182 ARG A C 1
ATOM 1402 O O . ARG A 1 182 ? -20.686 -9.672 1.840 1.00 77.00 182 ARG A O 1
ATOM 1409 N N . VAL A 1 183 ? -18.567 -8.918 2.045 1.00 69.88 183 VAL A N 1
ATOM 1410 C CA . VAL A 1 183 ? -17.909 -10.179 1.703 1.00 69.88 183 VAL A CA 1
ATOM 1411 C C . VAL A 1 183 ? -18.467 -11.313 2.567 1.00 69.88 183 VAL A C 1
ATOM 1413 O O . VAL A 1 183 ? -18.532 -11.221 3.797 1.00 69.88 183 VAL A O 1
ATOM 1416 N N . SER A 1 184 ? -18.875 -12.408 1.922 1.00 64.94 184 SER A N 1
ATOM 1417 C CA . SER A 1 184 ? -19.425 -13.580 2.604 1.00 64.94 184 SER A CA 1
ATOM 1418 C C . SER A 1 184 ? -18.731 -14.875 2.187 1.00 64.94 184 SER A C 1
ATOM 1420 O O . SER A 1 184 ? -18.280 -15.054 1.052 1.00 64.94 184 SER A O 1
ATOM 1422 N N . SER A 1 185 ? -18.631 -15.813 3.130 1.00 61.56 185 SER A N 1
ATOM 1423 C CA . SER A 1 185 ? -18.143 -17.169 2.881 1.00 61.56 185 SER A CA 1
ATOM 1424 C C . SER A 1 185 ? -19.000 -18.182 3.627 1.00 61.56 185 SER A C 1
ATOM 1426 O O . SER A 1 185 ? -19.195 -18.082 4.838 1.00 61.56 185 SER A O 1
ATOM 1428 N N . ARG A 1 186 ? -19.520 -19.182 2.901 1.00 63.41 186 ARG A N 1
ATOM 1429 C CA . ARG A 1 186 ? -20.392 -20.245 3.444 1.00 63.41 186 ARG A CA 1
ATOM 1430 C C . ARG A 1 186 ? -21.585 -19.700 4.255 1.00 63.41 186 ARG A C 1
ATOM 1432 O O . ARG A 1 186 ? -21.921 -20.252 5.299 1.00 63.41 186 ARG A O 1
ATOM 1439 N N . GLY A 1 187 ? -22.187 -18.600 3.798 1.00 66.62 187 GLY A N 1
ATOM 1440 C CA . GLY A 1 187 ? -23.339 -17.967 4.452 1.00 66.62 187 GLY A CA 1
ATOM 1441 C C . GLY A 1 187 ? -23.011 -17.127 5.693 1.00 66.62 187 GLY A C 1
ATOM 1442 O O . GLY A 1 187 ? -23.930 -16.631 6.337 1.00 66.62 187 GLY A O 1
ATOM 1443 N N . LYS A 1 188 ? -21.728 -16.948 6.040 1.00 66.62 188 LYS A N 1
ATOM 1444 C CA . LYS A 1 188 ? -21.287 -15.998 7.071 1.00 66.62 188 LYS A CA 1
ATOM 1445 C C . LYS A 1 188 ? -20.732 -14.742 6.411 1.00 66.62 188 LYS A C 1
ATOM 1447 O O . LYS A 1 188 ? -19.820 -14.841 5.593 1.00 66.62 188 LYS A O 1
ATOM 1452 N N . TYR A 1 189 ? -21.285 -13.595 6.781 1.00 77.94 189 TYR A N 1
ATOM 1453 C CA . TYR A 1 189 ? -20.836 -12.276 6.342 1.00 77.94 189 TYR A CA 1
ATOM 1454 C C . TYR A 1 189 ? -19.686 -11.775 7.221 1.00 77.94 189 TYR A C 1
ATOM 1456 O O . TYR A 1 189 ? -19.597 -12.148 8.395 1.00 77.94 189 TYR A O 1
ATOM 1464 N N . ALA A 1 190 ? -18.820 -10.936 6.654 1.00 76.62 190 ALA A N 1
ATOM 1465 C CA . ALA A 1 190 ? -17.860 -10.149 7.418 1.00 76.62 190 ALA A CA 1
ATOM 1466 C C . ALA A 1 190 ? -18.587 -9.281 8.463 1.00 76.62 190 ALA A C 1
ATOM 1468 O O . ALA A 1 190 ? -19.671 -8.755 8.205 1.00 76.62 190 ALA A O 1
ATOM 1469 N N . GLU A 1 191 ? -18.007 -9.161 9.661 1.00 81.81 191 GLU A N 1
ATOM 1470 C CA . GLU A 1 191 ? -18.611 -8.397 10.770 1.00 81.81 191 GLU A CA 1
ATOM 1471 C C . GLU A 1 191 ? -18.606 -6.892 10.500 1.00 81.81 191 GLU A C 1
ATOM 1473 O O . GLU A 1 191 ? -19.493 -6.168 10.949 1.00 81.81 191 GLU A O 1
ATOM 1478 N N . ARG A 1 192 ? -17.588 -6.439 9.774 1.00 83.44 192 ARG A N 1
ATOM 1479 C CA . ARG A 1 192 ? -17.338 -5.052 9.403 1.00 83.44 192 ARG A CA 1
ATOM 1480 C C . ARG A 1 192 ? -16.740 -5.040 8.007 1.00 83.44 192 ARG A C 1
ATOM 1482 O O . ARG A 1 192 ? -16.114 -6.026 7.609 1.00 83.44 192 ARG A O 1
ATOM 1489 N N . ASP A 1 193 ? -16.930 -3.931 7.317 1.00 84.00 193 ASP A N 1
ATOM 1490 C CA . ASP A 1 193 ? -16.075 -3.615 6.189 1.00 84.00 193 ASP A CA 1
ATOM 1491 C C . ASP A 1 193 ? -14.673 -3.204 6.699 1.00 84.00 193 ASP A C 1
ATOM 1493 O O . ASP A 1 193 ? -14.538 -2.610 7.776 1.00 84.00 193 ASP A O 1
ATOM 1497 N N . ILE A 1 194 ? -13.647 -3.665 5.987 1.00 77.50 194 ILE A N 1
ATOM 1498 C CA . ILE A 1 194 ? -12.225 -3.489 6.297 1.00 77.50 194 ILE A CA 1
ATOM 1499 C C . ILE A 1 194 ? -11.370 -3.310 5.038 1.00 77.50 194 ILE A C 1
ATOM 1501 O O . ILE A 1 194 ? -10.149 -3.304 5.169 1.00 77.50 194 ILE A O 1
ATOM 1505 N N . VAL A 1 195 ? -11.943 -3.285 3.835 1.00 79.56 195 VAL A N 1
ATOM 1506 C CA . VAL A 1 195 ? -11.178 -3.160 2.588 1.00 79.56 195 VAL A CA 1
ATOM 1507 C C . VAL A 1 195 ? -11.548 -1.828 1.974 1.00 79.56 195 VAL A C 1
ATOM 1509 O O . VAL A 1 195 ? -12.717 -1.595 1.777 1.00 79.56 195 VAL A O 1
ATOM 1512 N N . GLN A 1 196 ? -10.551 -1.003 1.667 1.00 84.00 196 GLN A N 1
ATOM 1513 C CA . GLN A 1 196 ? -10.701 0.164 0.810 1.00 84.00 196 GLN A CA 1
ATOM 1514 C C . GLN A 1 196 ? -9.987 -0.117 -0.515 1.00 84.00 196 GLN A C 1
ATOM 1516 O O . GLN A 1 196 ? -8.763 -0.311 -0.528 1.00 84.00 196 GLN A O 1
ATOM 1521 N N . PHE A 1 197 ? -10.697 -0.093 -1.638 1.00 82.69 197 PHE A N 1
ATOM 1522 C CA . PHE A 1 197 ? -10.122 -0.180 -2.974 1.00 82.69 197 PHE A CA 1
ATOM 1523 C C . PHE A 1 197 ? -10.120 1.172 -3.690 1.00 82.69 197 PHE A C 1
ATOM 1525 O O . PHE A 1 197 ? -11.140 1.831 -3.832 1.00 82.69 197 PHE A O 1
ATOM 1532 N N . VAL A 1 198 ? -8.963 1.564 -4.234 1.00 84.00 198 VAL A N 1
ATOM 1533 C CA . VAL A 1 198 ? -8.837 2.805 -5.004 1.00 84.00 198 VAL A CA 1
ATOM 1534 C C . VAL A 1 198 ? -8.067 2.577 -6.310 1.00 84.00 198 VAL A C 1
ATOM 1536 O O . VAL A 1 198 ? -6.87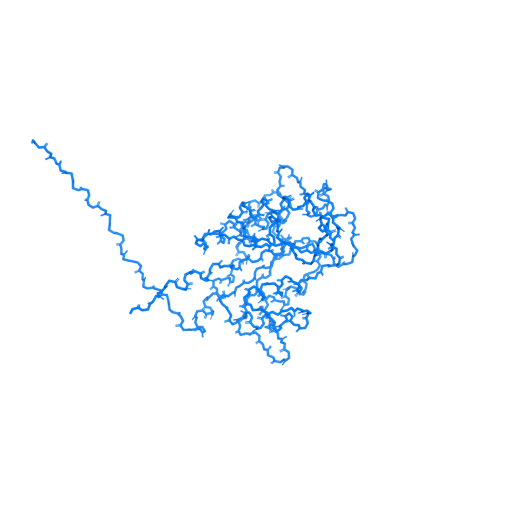9 2.237 -6.283 1.00 84.00 198 VAL A O 1
ATOM 1539 N N . PRO A 1 199 ? -8.678 2.787 -7.489 1.00 83.06 199 PRO A N 1
ATOM 1540 C CA . PRO A 1 199 ? -7.969 2.716 -8.762 1.00 83.06 199 PRO A CA 1
ATOM 1541 C C . PRO A 1 199 ? -7.097 3.966 -8.966 1.00 83.06 199 PRO A C 1
ATOM 1543 O O . PRO A 1 199 ? -7.580 5.069 -9.196 1.00 83.06 199 PRO A O 1
ATOM 1546 N N . PHE A 1 200 ? -5.772 3.803 -8.966 1.00 83.38 200 PHE A N 1
ATOM 1547 C CA . PHE A 1 200 ? -4.823 4.914 -9.108 1.00 83.38 200 PHE A CA 1
ATOM 1548 C C . PHE A 1 200 ? -5.004 5.704 -10.412 1.00 83.38 200 PHE A C 1
ATOM 1550 O O . PHE A 1 200 ? -4.730 6.903 -10.457 1.00 83.38 200 PHE A O 1
ATOM 1557 N N . ARG A 1 201 ? -5.480 5.041 -11.476 1.00 82.56 201 ARG A N 1
ATOM 1558 C CA . ARG A 1 201 ? -5.679 5.655 -12.798 1.00 82.56 201 ARG A CA 1
ATOM 1559 C C . ARG A 1 201 ? -6.600 6.881 -12.754 1.00 82.56 201 ARG A C 1
ATOM 1561 O O . ARG A 1 201 ? -6.422 7.772 -13.577 1.00 82.56 201 ARG A O 1
ATOM 1568 N N . ASP A 1 202 ? -7.528 6.931 -11.801 1.00 85.81 202 ASP A N 1
ATOM 1569 C CA . ASP A 1 202 ? -8.544 7.985 -11.697 1.00 85.81 202 ASP A CA 1
ATOM 1570 C C . ASP A 1 202 ? -7.945 9.312 -11.207 1.00 85.81 202 ASP A C 1
ATOM 1572 O O . ASP A 1 202 ? -8.542 10.379 -11.356 1.00 85.81 202 ASP A O 1
ATOM 1576 N N . TYR A 1 203 ? -6.720 9.261 -10.678 1.00 82.50 203 TYR A N 1
ATOM 1577 C CA . TYR A 1 203 ? -6.034 10.404 -10.087 1.00 82.50 203 TYR A CA 1
ATOM 1578 C C . TYR A 1 203 ? -4.878 10.915 -10.939 1.00 82.50 203 TYR A C 1
ATOM 1580 O O . TYR A 1 203 ? -4.389 12.014 -10.679 1.00 82.50 203 TYR A O 1
ATOM 1588 N N . ILE A 1 204 ? -4.439 10.169 -11.958 1.00 75.81 204 ILE A N 1
ATOM 1589 C CA . ILE A 1 204 ? -3.354 10.595 -12.850 1.00 75.81 204 ILE A CA 1
ATOM 1590 C C . ILE A 1 204 ? -3.883 11.677 -13.798 1.00 75.81 204 ILE A C 1
ATOM 1592 O O . ILE A 1 204 ? -4.669 11.399 -14.704 1.00 75.81 204 ILE A O 1
ATOM 1596 N N . ASP A 1 205 ? -3.422 12.915 -13.618 1.00 69.25 205 ASP A N 1
ATOM 1597 C CA . ASP A 1 205 ? -3.758 14.012 -14.525 1.00 69.25 205 ASP A CA 1
ATOM 1598 C C . ASP A 1 205 ? -2.851 14.004 -15.770 1.00 69.25 205 ASP A C 1
ATOM 1600 O O . ASP A 1 205 ? -1.637 13.799 -15.687 1.00 69.25 205 ASP A O 1
ATOM 1604 N N . ARG A 1 206 ? -3.430 14.302 -16.939 1.00 64.88 206 ARG A N 1
ATOM 1605 C CA . ARG A 1 206 ? -2.701 14.491 -18.206 1.00 64.88 206 ARG A CA 1
ATOM 1606 C C . ARG A 1 206 ? -1.768 15.701 -18.164 1.00 64.88 206 ARG A C 1
ATOM 1608 O O . ARG A 1 206 ? -0.836 15.769 -18.961 1.00 64.88 206 ARG A O 1
ATOM 1615 N N . SER A 1 207 ? -2.000 16.628 -17.236 1.00 67.62 207 SER A N 1
ATOM 1616 C CA . SER A 1 207 ? -1.167 17.816 -17.017 1.00 67.62 207 SER A CA 1
ATOM 1617 C C . SER A 1 207 ? 0.178 17.512 -16.340 1.00 67.62 207 SER A C 1
ATOM 1619 O O . SER A 1 207 ? 1.031 18.393 -16.274 1.00 67.62 207 SER A O 1
ATOM 1621 N N . GLY A 1 208 ? 0.383 16.295 -15.811 1.00 65.38 208 GLY A N 1
ATOM 1622 C CA . GLY A 1 208 ? 1.638 15.889 -15.161 1.00 65.38 208 GLY A CA 1
ATOM 1623 C C . GLY A 1 208 ? 1.865 16.464 -13.755 1.00 65.38 208 GLY A C 1
ATOM 1624 O O . GLY A 1 208 ? 2.982 16.401 -13.244 1.00 65.38 208 GLY A O 1
ATOM 1625 N N . ASN A 1 209 ? 0.833 17.027 -13.112 1.00 76.00 209 ASN A N 1
ATOM 1626 C CA . ASN A 1 209 ? 0.928 17.517 -11.734 1.00 76.00 209 ASN A CA 1
ATOM 1627 C C . ASN A 1 209 ? 0.765 16.370 -10.723 1.00 76.00 209 ASN A C 1
ATOM 1629 O O . ASN A 1 209 ? -0.306 16.154 -10.154 1.00 76.00 209 ASN A O 1
ATOM 1633 N N . HIS A 1 210 ? 1.863 15.654 -10.490 1.00 76.19 210 HIS A N 1
ATOM 1634 C CA . HIS A 1 210 ? 1.904 14.475 -9.621 1.00 76.19 210 HIS A CA 1
ATOM 1635 C C . HIS A 1 210 ? 1.511 14.761 -8.165 1.00 76.19 210 HIS A C 1
ATOM 1637 O O . HIS A 1 210 ? 0.932 13.899 -7.513 1.00 76.19 210 HIS A O 1
ATOM 1643 N N . ILE A 1 211 ? 1.764 15.971 -7.657 1.00 81.06 211 ILE A N 1
ATOM 1644 C CA . ILE A 1 211 ? 1.467 16.333 -6.259 1.00 81.06 211 ILE A CA 1
ATOM 1645 C C . ILE A 1 211 ? -0.043 16.323 -6.013 1.00 81.06 211 ILE A C 1
ATOM 1647 O O . ILE A 1 211 ? -0.518 15.754 -5.031 1.00 81.06 211 ILE A O 1
ATOM 1651 N N . LEU A 1 212 ? -0.815 16.920 -6.925 1.00 82.00 212 LEU A N 1
ATOM 1652 C CA . LEU A 1 212 ? -2.270 16.953 -6.800 1.00 82.00 212 LEU A CA 1
ATOM 1653 C C . LEU A 1 212 ? -2.880 15.555 -6.970 1.00 82.00 212 LEU A C 1
ATOM 1655 O O . LEU A 1 212 ? -3.822 15.210 -6.258 1.00 82.00 212 LEU A O 1
ATOM 1659 N N . SER A 1 213 ? -2.322 14.747 -7.874 1.00 81.75 213 SER A N 1
ATOM 1660 C CA . SER A 1 213 ? -2.693 13.339 -8.049 1.00 81.75 213 SER A CA 1
ATOM 1661 C C . SER A 1 213 ? -2.488 12.531 -6.767 1.00 81.75 213 SER A C 1
ATOM 1663 O O . SER A 1 213 ? -3.403 11.837 -6.329 1.00 81.75 213 SER A O 1
ATOM 1665 N N . MET A 1 214 ? -1.323 12.669 -6.125 1.00 84.88 214 MET A N 1
ATOM 1666 C CA . MET A 1 214 ? -1.020 12.009 -4.852 1.00 84.88 214 MET A CA 1
ATOM 1667 C C . MET A 1 214 ? -1.968 12.455 -3.736 1.00 84.88 214 MET A C 1
ATOM 1669 O O . MET A 1 214 ? -2.496 11.612 -3.019 1.00 84.88 214 MET A O 1
ATOM 1673 N N . ALA A 1 215 ? -2.234 13.759 -3.613 1.00 85.12 215 ALA A N 1
ATOM 1674 C CA . ALA A 1 215 ? -3.122 14.285 -2.577 1.00 85.12 215 ALA A CA 1
ATOM 1675 C C . ALA A 1 215 ? -4.564 13.769 -2.720 1.00 85.12 215 ALA A C 1
ATOM 1677 O O . ALA A 1 215 ? -5.198 13.425 -1.724 1.00 85.12 215 ALA A O 1
ATOM 1678 N N . ARG A 1 216 ? -5.085 13.685 -3.951 1.00 87.25 216 ARG A N 1
ATOM 1679 C CA . ARG A 1 216 ? -6.428 13.141 -4.207 1.00 87.25 216 ARG A CA 1
ATOM 1680 C C . ARG A 1 216 ? -6.497 11.639 -3.950 1.00 87.25 216 ARG A C 1
ATOM 1682 O O . ARG A 1 216 ? -7.437 11.203 -3.299 1.00 87.25 216 ARG A O 1
ATOM 1689 N N . LEU A 1 217 ? -5.483 10.883 -4.386 1.00 86.38 217 LEU A N 1
ATOM 1690 C CA . LEU A 1 217 ? -5.384 9.459 -4.063 1.00 86.38 217 LEU A CA 1
ATOM 1691 C C . LEU A 1 217 ? -5.417 9.255 -2.548 1.00 86.38 217 LEU A C 1
ATOM 1693 O O . LEU A 1 217 ? -6.197 8.454 -2.053 1.00 86.38 217 LEU A O 1
ATOM 1697 N N . ALA A 1 218 ? -4.565 9.973 -1.818 1.00 85.38 218 ALA A N 1
ATOM 1698 C CA . ALA A 1 218 ? -4.436 9.796 -0.381 1.00 85.38 218 ALA A CA 1
ATOM 1699 C C . ALA A 1 218 ? -5.724 10.185 0.358 1.00 85.38 218 ALA A C 1
ATOM 1701 O O . ALA A 1 218 ? -6.120 9.501 1.295 1.00 85.38 218 ALA A O 1
ATOM 1702 N N . LYS A 1 219 ? -6.416 11.234 -0.106 1.00 88.06 219 LYS A N 1
ATOM 1703 C CA . LYS A 1 219 ? -7.733 11.623 0.407 1.00 88.06 219 LYS A CA 1
ATOM 1704 C C . LYS A 1 219 ? -8.740 10.477 0.307 1.00 88.06 219 LYS A C 1
ATOM 1706 O O . LYS A 1 219 ? -9.400 10.187 1.297 1.00 88.06 219 LYS A O 1
ATOM 1711 N N . ASP A 1 220 ? -8.865 9.862 -0.864 1.00 86.81 220 ASP A N 1
ATOM 1712 C CA . ASP A 1 220 ? -9.904 8.857 -1.094 1.00 86.81 220 ASP A CA 1
ATOM 1713 C C . ASP A 1 220 ? -9.512 7.501 -0.483 1.00 86.81 220 ASP A C 1
ATOM 1715 O O . ASP A 1 220 ? -10.351 6.840 0.110 1.00 86.81 220 ASP A O 1
ATOM 1719 N N . VAL A 1 221 ? -8.218 7.154 -0.458 1.00 81.12 221 VAL A N 1
ATOM 1720 C CA . VAL A 1 221 ? -7.697 5.982 0.277 1.00 81.12 221 VAL A CA 1
ATOM 1721 C C . VAL A 1 221 ? -7.964 6.058 1.785 1.00 81.12 221 VAL A C 1
ATOM 1723 O O . VAL A 1 221 ? -8.148 5.035 2.440 1.00 81.12 221 VAL A O 1
ATOM 1726 N N . LEU A 1 222 ? -7.920 7.258 2.364 1.00 81.38 222 LEU A N 1
ATOM 1727 C CA . LEU A 1 222 ? -8.076 7.456 3.805 1.00 81.38 222 LEU A CA 1
ATOM 1728 C C . LEU A 1 222 ? -9.503 7.818 4.213 1.00 81.38 222 LEU A C 1
ATOM 1730 O O . LEU A 1 222 ? -9.742 8.036 5.401 1.00 81.38 222 LEU A O 1
ATOM 1734 N N . ALA A 1 223 ? -10.439 7.905 3.269 1.00 84.75 223 ALA A N 1
ATOM 1735 C CA . ALA A 1 223 ? -11.798 8.347 3.551 1.00 84.75 223 ALA A CA 1
ATOM 1736 C C . ALA A 1 223 ? -12.530 7.387 4.505 1.00 84.75 223 ALA A C 1
ATOM 1738 O O . ALA A 1 223 ? -13.230 7.846 5.409 1.00 84.75 223 ALA A O 1
ATOM 1739 N N . GLU A 1 224 ? -12.323 6.076 4.363 1.00 83.06 224 GLU A N 1
ATOM 1740 C CA . GLU A 1 224 ? -13.048 5.067 5.149 1.00 83.06 224 GLU A CA 1
ATOM 1741 C C . GLU A 1 224 ? -12.306 4.581 6.390 1.00 83.06 224 GLU A C 1
ATOM 1743 O O . GLU A 1 224 ? -12.935 4.116 7.344 1.00 83.06 224 GLU A O 1
ATOM 1748 N N . ILE A 1 225 ? -10.979 4.725 6.430 1.00 83.56 225 ILE A N 1
ATOM 1749 C CA . ILE A 1 225 ? -10.151 4.229 7.539 1.00 83.56 225 ILE A CA 1
ATOM 1750 C C . ILE A 1 225 ? -10.639 4.735 8.910 1.00 83.56 225 ILE A C 1
ATOM 1752 O O . ILE A 1 225 ? -10.750 3.917 9.830 1.00 83.56 225 ILE A O 1
ATOM 1756 N N . PRO A 1 226 ? -11.006 6.024 9.088 1.00 85.81 226 PRO A N 1
ATOM 1757 C CA . PRO A 1 226 ? -11.564 6.494 10.351 1.00 85.81 226 PRO A CA 1
ATOM 1758 C C . PRO A 1 226 ? -12.854 5.770 10.756 1.00 85.81 226 PRO A C 1
ATOM 1760 O O . PRO A 1 226 ? -13.004 5.403 11.922 1.00 85.81 226 PRO A O 1
ATOM 1763 N N . GLU A 1 227 ? -13.782 5.527 9.827 1.00 87.56 227 GLU A N 1
ATOM 1764 C CA . GLU A 1 227 ? -15.044 4.857 10.159 1.00 87.56 227 GLU A CA 1
ATOM 1765 C C . GLU A 1 227 ? -14.834 3.359 10.403 1.00 87.56 227 GLU A C 1
ATOM 1767 O O . GLU A 1 227 ? -15.398 2.814 11.354 1.00 87.56 227 GLU A O 1
ATOM 1772 N N . GLN A 1 228 ? -13.957 2.697 9.642 1.00 83.81 228 GLN A N 1
ATOM 1773 C CA . GLN A 1 228 ? -13.565 1.304 9.887 1.00 83.81 228 GLN A CA 1
ATOM 1774 C C . GLN A 1 228 ? -12.943 1.141 11.286 1.00 83.81 228 GLN A C 1
ATOM 1776 O O . GLN A 1 228 ? -13.313 0.221 12.031 1.00 83.81 228 GLN A O 1
ATOM 1781 N N . PHE A 1 229 ? -12.070 2.070 11.689 1.00 83.56 229 PHE A N 1
ATOM 1782 C CA . PHE A 1 229 ? -11.493 2.136 13.034 1.00 83.56 229 PHE A CA 1
ATOM 1783 C C . PHE A 1 229 ? -12.571 2.320 14.109 1.00 83.56 229 PHE A C 1
ATOM 1785 O O . PHE A 1 229 ? -12.658 1.534 15.059 1.00 83.56 229 PHE A O 1
ATOM 1792 N N . LEU A 1 230 ? -13.436 3.328 13.958 1.00 85.44 230 LEU A N 1
ATOM 1793 C CA . LEU A 1 230 ? -14.494 3.614 14.930 1.00 85.44 230 LEU A CA 1
ATOM 1794 C C . LEU A 1 230 ? -15.484 2.451 15.043 1.00 85.44 230 LEU A C 1
ATOM 1796 O O . LEU A 1 230 ? -15.922 2.116 16.145 1.00 85.44 230 LEU A O 1
ATOM 1800 N N . SER A 1 231 ? -15.796 1.798 13.927 1.00 86.69 231 SER A N 1
ATOM 1801 C CA . SER A 1 231 ? -16.632 0.601 13.869 1.00 86.69 231 SER A CA 1
ATOM 1802 C C . SER A 1 231 ? -16.045 -0.538 14.710 1.00 86.69 231 SER A C 1
ATOM 1804 O O . SER A 1 231 ? -16.764 -1.137 15.515 1.00 86.69 231 SER A O 1
ATOM 1806 N N . TYR A 1 232 ? -14.730 -0.788 14.627 1.00 84.25 232 TYR A N 1
ATOM 1807 C CA . TYR A 1 232 ? -14.058 -1.761 15.498 1.00 84.25 232 TYR A CA 1
ATOM 1808 C C . TYR A 1 232 ? -14.155 -1.371 16.977 1.00 84.25 232 TYR A C 1
ATOM 1810 O O . TYR A 1 232 ? -14.554 -2.187 17.813 1.00 84.25 232 TYR A O 1
ATOM 1818 N N . MET A 1 233 ? -13.810 -0.122 17.304 1.00 83.69 233 MET A N 1
ATOM 1819 C CA . MET A 1 233 ? -13.777 0.359 18.687 1.00 83.69 233 MET A CA 1
ATOM 1820 C C . MET A 1 233 ? -15.152 0.248 19.354 1.00 83.69 233 MET A C 1
ATOM 1822 O O . MET A 1 233 ? -15.265 -0.299 20.454 1.00 83.69 233 MET A O 1
ATOM 1826 N N . ARG A 1 234 ? -16.215 0.672 18.654 1.00 87.44 234 ARG A N 1
ATOM 1827 C CA . ARG A 1 234 ? -17.608 0.554 19.118 1.00 87.44 234 ARG A CA 1
ATOM 1828 C C . ARG A 1 234 ? -18.013 -0.907 19.309 1.00 87.44 234 ARG A C 1
ATOM 1830 O O . ARG A 1 234 ? -18.557 -1.244 20.359 1.00 87.44 234 ARG A O 1
ATOM 1837 N N . ALA A 1 235 ? -17.707 -1.781 18.346 1.00 85.94 235 ALA A N 1
ATOM 1838 C CA . ALA A 1 235 ? -18.044 -3.206 18.417 1.00 85.94 235 ALA A CA 1
ATOM 1839 C C . ALA A 1 235 ? -17.353 -3.936 19.583 1.00 85.94 235 ALA A C 1
ATOM 1841 O O . ALA A 1 235 ? -17.870 -4.934 20.087 1.00 85.94 235 ALA A O 1
ATOM 1842 N N . ARG A 1 236 ? -16.194 -3.442 20.032 1.00 84.56 236 ARG A N 1
ATOM 1843 C CA . ARG A 1 236 ? -15.435 -3.991 21.167 1.00 84.56 236 ARG A CA 1
ATOM 1844 C C . ARG A 1 236 ? -15.653 -3.248 22.485 1.00 84.56 236 ARG A C 1
ATOM 1846 O O . ARG A 1 236 ? -15.092 -3.659 23.496 1.00 84.56 236 ARG A O 1
ATOM 1853 N N . GLY A 1 237 ? -16.458 -2.185 22.494 1.00 86.25 237 GLY A N 1
ATOM 1854 C CA . GLY A 1 237 ? -16.676 -1.354 23.680 1.00 86.25 237 GLY A CA 1
ATOM 1855 C C . GLY A 1 237 ? -15.414 -0.633 24.169 1.00 86.25 237 GLY A C 1
ATOM 1856 O O . GLY A 1 237 ? -15.343 -0.267 25.343 1.00 86.25 237 GLY A O 1
ATOM 1857 N N . ILE A 1 238 ? -14.422 -0.440 23.294 1.00 82.62 238 ILE A N 1
ATOM 1858 C CA . ILE A 1 238 ? -13.175 0.260 23.615 1.00 82.62 238 ILE A CA 1
ATOM 1859 C C . ILE A 1 238 ? -13.463 1.760 23.597 1.00 82.62 238 ILE A C 1
ATOM 1861 O O . ILE A 1 238 ? -14.024 2.289 22.636 1.00 82.62 238 ILE A O 1
ATOM 1865 N N . LYS A 1 239 ? -13.105 2.446 24.683 1.00 84.38 239 LYS A N 1
ATOM 1866 C CA . LYS A 1 239 ? -13.298 3.891 24.835 1.00 84.38 239 LYS A CA 1
ATOM 1867 C C . LYS A 1 239 ? -11.970 4.623 24.628 1.00 84.38 239 LYS A C 1
ATOM 1869 O O . LYS A 1 239 ? -10.936 4.056 24.969 1.00 84.38 239 LYS A O 1
ATOM 1874 N N . PRO A 1 240 ? -11.993 5.867 24.116 1.00 79.94 240 PRO A N 1
ATOM 1875 C CA . PRO A 1 240 ? -10.795 6.692 24.044 1.00 79.94 240 PRO A CA 1
ATOM 1876 C C . PRO A 1 240 ? -10.182 6.896 25.430 1.00 79.94 240 PRO A C 1
ATOM 1878 O O . PRO A 1 240 ? -10.913 7.031 26.419 1.00 79.94 240 PRO A O 1
ATOM 1881 N N . SER A 1 241 ? -8.855 6.974 25.482 1.00 76.44 241 SER A N 1
ATOM 1882 C CA . SER A 1 241 ? -8.146 7.399 26.684 1.00 76.44 241 SER A CA 1
ATOM 1883 C C . SER A 1 241 ? -8.575 8.817 27.088 1.00 76.44 241 SER A C 1
ATOM 1885 O O . SER A 1 241 ? -8.964 9.617 26.228 1.00 76.44 241 SER A O 1
ATOM 1887 N N . PRO A 1 242 ? -8.526 9.157 28.388 1.00 79.94 242 PRO A N 1
ATOM 1888 C CA . PRO A 1 242 ? -8.777 10.518 28.844 1.00 79.94 242 PRO A CA 1
ATOM 1889 C C . PRO A 1 242 ? -7.866 11.510 28.116 1.00 79.94 242 PRO A C 1
ATOM 1891 O O . PRO A 1 242 ? -6.711 11.194 27.829 1.00 79.94 242 PRO A O 1
ATOM 1894 N N . ALA A 1 243 ? -8.376 12.714 27.842 1.00 75.19 243 ALA A N 1
ATOM 1895 C CA . ALA A 1 243 ? -7.564 13.763 27.239 1.00 75.19 243 ALA A CA 1
ATOM 1896 C C . ALA A 1 243 ? -6.301 14.009 28.088 1.00 75.19 243 ALA A C 1
ATOM 1898 O O . ALA A 1 243 ? -6.403 14.037 29.322 1.00 75.19 243 ALA A O 1
ATOM 1899 N N . PRO A 1 244 ? -5.123 14.194 27.462 1.00 76.25 244 PRO A N 1
ATOM 1900 C CA . PRO A 1 244 ? -3.929 14.568 28.200 1.00 76.25 244 PRO A CA 1
ATOM 1901 C C . PRO A 1 244 ? -4.181 15.879 28.963 1.00 76.25 244 PRO A C 1
ATOM 1903 O O . PRO A 1 244 ? -4.968 16.719 28.507 1.00 76.25 244 PRO A O 1
ATOM 1906 N N . PRO A 1 245 ? -3.552 16.063 30.136 1.00 78.94 245 PRO A N 1
ATOM 1907 C CA . PRO A 1 245 ? -3.716 17.285 30.905 1.00 78.94 245 PRO A CA 1
ATOM 1908 C C . PRO A 1 245 ? -3.323 18.510 30.058 1.00 78.94 245 PRO A C 1
ATOM 1910 O O . PRO A 1 245 ? -2.443 18.400 29.198 1.00 78.94 245 PRO A O 1
ATOM 1913 N N . PRO A 1 246 ? -3.951 19.679 30.287 1.00 81.19 246 PRO A N 1
ATOM 1914 C CA . PRO A 1 246 ? -3.599 20.905 29.580 1.00 81.19 246 PRO A CA 1
ATOM 1915 C C . PRO A 1 246 ? -2.097 21.174 29.691 1.00 81.19 246 PRO A C 1
ATOM 1917 O O . PRO A 1 246 ? -1.534 21.079 30.782 1.00 81.19 246 PRO A O 1
ATOM 1920 N N . TYR A 1 247 ? -1.449 21.519 28.575 1.00 77.75 247 TYR A N 1
ATOM 1921 C CA . TYR A 1 247 ? -0.035 21.883 28.581 1.00 77.75 247 TYR A CA 1
ATOM 1922 C C . TYR A 1 247 ? 0.195 23.073 29.521 1.00 77.75 247 TYR A C 1
ATOM 1924 O O . TYR A 1 247 ? -0.291 24.176 29.268 1.00 77.75 247 TYR A O 1
ATOM 1932 N N . THR A 1 248 ? 0.947 22.855 30.598 1.00 73.81 248 THR A N 1
ATOM 1933 C CA . THR A 1 248 ? 1.476 23.922 31.449 1.00 73.81 248 THR A CA 1
ATOM 1934 C C . THR A 1 248 ? 2.909 24.220 31.012 1.00 73.81 248 THR A C 1
ATOM 1936 O O . THR A 1 248 ? 3.782 23.375 31.236 1.00 73.81 248 THR A O 1
ATOM 1939 N N . PRO A 1 249 ? 3.182 25.385 30.393 1.00 73.00 249 PRO A N 1
ATOM 1940 C CA . PRO A 1 249 ? 4.545 25.783 30.073 1.00 73.00 249 PRO A CA 1
ATOM 1941 C C . PRO A 1 249 ? 5.390 25.837 31.355 1.00 73.00 249 PRO A C 1
ATOM 1943 O O . PRO A 1 249 ? 4.886 26.295 32.384 1.00 73.00 249 PRO A O 1
ATOM 1946 N N . PRO A 1 250 ? 6.664 25.415 31.325 1.00 70.75 250 PRO A N 1
ATOM 1947 C CA . PRO A 1 250 ? 7.542 25.546 32.478 1.00 70.75 250 PRO A CA 1
ATOM 1948 C C . PRO A 1 250 ? 7.741 27.025 32.835 1.00 70.75 250 PRO A C 1
ATOM 1950 O O . PRO A 1 250 ? 8.187 27.828 32.014 1.00 70.75 250 PRO A O 1
ATOM 1953 N N . THR A 1 251 ? 7.413 27.387 34.076 1.00 66.88 251 THR A N 1
ATOM 1954 C CA . THR A 1 251 ? 7.633 28.730 34.618 1.00 66.88 251 THR A CA 1
ATOM 1955 C C . THR A 1 251 ? 9.135 28.966 34.755 1.00 66.88 251 THR A C 1
ATOM 1957 O O . THR A 1 251 ? 9.770 28.466 35.683 1.00 66.88 251 THR A O 1
ATOM 1960 N N . HIS A 1 252 ? 9.726 29.718 33.829 1.00 58.31 252 HIS A N 1
ATOM 196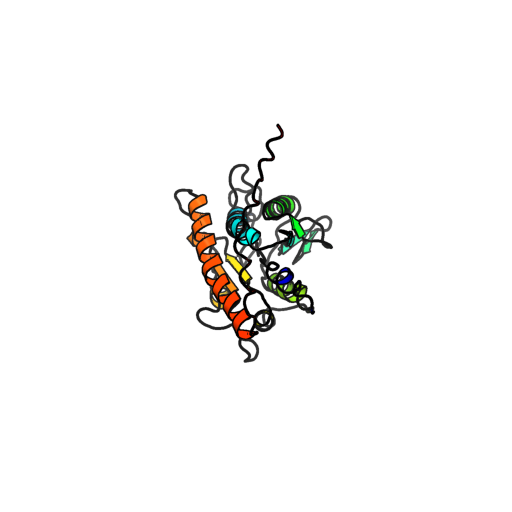1 C CA . HIS A 1 252 ? 11.117 30.141 33.946 1.00 58.31 252 HIS A CA 1
ATOM 1962 C C . HIS A 1 252 ? 11.209 31.201 35.054 1.00 58.31 252 HIS A C 1
ATOM 1964 O O . HIS A 1 252 ? 10.932 32.380 34.837 1.00 58.31 252 HIS A O 1
ATOM 1970 N N . VAL A 1 253 ? 11.565 30.785 36.269 1.00 59.44 253 VAL A N 1
ATOM 1971 C CA . VAL A 1 253 ? 11.965 31.718 37.328 1.00 59.44 253 VAL A CA 1
ATOM 1972 C C . VAL A 1 253 ? 13.320 32.296 36.928 1.00 59.44 253 VAL A C 1
ATOM 1974 O O . VAL A 1 253 ? 14.345 31.621 37.003 1.00 59.44 253 VAL A O 1
ATOM 1977 N N . LEU A 1 254 ? 13.323 33.538 36.442 1.00 51.44 254 LEU A N 1
ATOM 1978 C CA . LEU A 1 254 ? 14.539 34.335 36.300 1.00 51.44 254 LEU A CA 1
ATOM 1979 C C . LEU A 1 254 ? 15.075 34.608 37.707 1.00 51.44 254 LEU A C 1
ATOM 1981 O O . LEU A 1 254 ? 14.584 35.480 38.420 1.00 51.44 254 LEU A O 1
ATOM 1985 N N . GLN A 1 255 ? 16.051 33.811 38.127 1.00 49.12 255 GLN A N 1
ATOM 1986 C CA . GLN A 1 255 ? 16.762 34.028 39.375 1.00 49.12 255 GLN A CA 1
ATOM 1987 C C . GLN A 1 255 ? 17.792 35.136 39.135 1.00 49.12 255 GLN A C 1
ATOM 1989 O O . GLN A 1 255 ? 18.918 34.882 38.712 1.00 49.12 255 GLN A O 1
ATOM 1994 N N . THR A 1 256 ? 17.381 36.385 39.342 1.00 51.03 256 THR A N 1
ATOM 1995 C CA . THR A 1 256 ? 18.290 37.533 39.347 1.00 51.03 256 THR A CA 1
ATOM 1996 C C . THR A 1 256 ? 19.207 37.393 40.561 1.00 51.03 256 THR A C 1
ATOM 1998 O O . THR A 1 256 ? 18.777 37.616 41.692 1.00 51.03 256 THR A O 1
ATOM 2001 N N . GLN A 1 257 ? 20.451 36.962 40.348 1.00 48.84 257 GLN A N 1
ATOM 2002 C CA . GLN A 1 257 ? 21.495 37.084 41.364 1.00 48.84 257 GLN A CA 1
ATOM 2003 C C . GLN A 1 257 ? 21.923 38.556 41.414 1.00 48.84 257 GLN A C 1
ATOM 2005 O O . GLN A 1 257 ? 22.304 39.120 40.387 1.00 48.84 257 GLN A O 1
ATOM 2010 N N . ILE A 1 258 ? 21.772 39.165 42.591 1.00 53.44 258 ILE A N 1
ATOM 2011 C CA . ILE A 1 258 ? 22.342 40.468 42.964 1.00 53.44 258 ILE A CA 1
ATOM 2012 C C . ILE A 1 258 ? 23.697 40.200 43.612 1.00 53.44 258 ILE A C 1
ATOM 2014 O O . ILE A 1 258 ? 23.756 39.242 44.418 1.00 53.44 258 ILE A O 1
#